Protein AF-X1R3P1-F1 (afdb_monomer)

Sequence (176 aa):
RPEFALGMKGSGKTSLFQVIKRILTGKEGHVESMPDKVADFIALITSQHVVCMDNVDSYSTWMNDMLAQCSTGQNITLRVLHKTNIPIRFHPRVFIGITSRSPRFRRDDVADRLLIFKV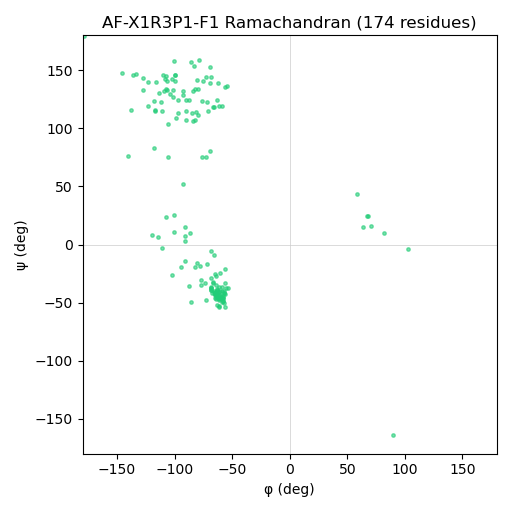KRFDNFIPQNEIVDKIYKHRNEIWGDILTHLNELINYLGEHEGENISSPFRLADFYL

Structure (mmCIF, N/CA/C/O backbone):
data_AF-X1R3P1-F1
#
_entry.id   AF-X1R3P1-F1
#
loop_
_atom_site.group_PDB
_atom_site.id
_atom_site.type_symbol
_atom_site.label_atom_id
_atom_site.label_alt_id
_atom_site.label_comp_id
_atom_site.label_asym_id
_atom_site.label_entity_id
_atom_site.label_seq_id
_atom_site.pdbx_PDB_ins_code
_atom_site.Cartn_x
_atom_site.Cartn_y
_atom_site.Cartn_z
_atom_site.occupancy
_atom_site.B_iso_or_equiv
_atom_site.auth_seq_id
_atom_site.auth_comp_id
_atom_site.auth_asym_id
_atom_site.auth_atom_id
_atom_site.pdbx_PDB_model_num
ATOM 1 N N . ARG A 1 1 ? 4.663 6.732 3.184 1.00 48.84 1 ARG A N 1
ATOM 2 C CA . ARG A 1 1 ? 5.353 5.579 3.816 1.00 48.84 1 ARG A CA 1
ATOM 3 C C . ARG A 1 1 ? 4.743 4.316 3.203 1.00 48.84 1 ARG A C 1
ATOM 5 O O . ARG A 1 1 ? 3.530 4.318 3.032 1.00 48.84 1 ARG A O 1
ATOM 12 N N . PRO A 1 2 ? 5.525 3.325 2.747 1.00 51.00 2 PRO A N 1
ATOM 13 C CA . PRO A 1 2 ? 4.972 2.113 2.154 1.00 51.00 2 PRO A CA 1
ATOM 14 C C . PRO A 1 2 ? 4.569 1.112 3.252 1.00 51.00 2 PRO A C 1
ATOM 16 O O . PRO A 1 2 ? 5.332 0.872 4.182 1.00 51.00 2 PRO A O 1
ATOM 19 N N . GLU A 1 3 ? 3.384 0.525 3.147 1.00 54.66 3 GLU A N 1
ATOM 20 C CA . GLU A 1 3 ? 2.847 -0.465 4.084 1.00 54.66 3 GLU A CA 1
ATOM 21 C C . GLU A 1 3 ? 2.718 -1.820 3.376 1.00 54.66 3 GLU A C 1
ATOM 23 O O . GLU A 1 3 ? 2.195 -1.924 2.272 1.00 54.66 3 GLU A O 1
ATOM 28 N N . PHE A 1 4 ? 3.219 -2.900 3.971 1.00 56.72 4 PHE A N 1
ATOM 29 C CA . PHE A 1 4 ? 3.333 -4.196 3.297 1.00 56.72 4 PHE A CA 1
ATOM 30 C C . PHE A 1 4 ? 2.469 -5.243 3.994 1.00 56.72 4 PHE A C 1
ATOM 32 O O . PHE A 1 4 ? 2.773 -5.683 5.094 1.00 56.72 4 PHE A O 1
ATOM 39 N N . ALA A 1 5 ? 1.433 -5.768 3.345 1.00 51.28 5 ALA A N 1
ATOM 40 C CA . ALA A 1 5 ? 0.732 -6.922 3.909 1.00 51.28 5 ALA A CA 1
ATOM 41 C C . ALA A 1 5 ? 1.455 -8.218 3.508 1.00 51.28 5 ALA A C 1
ATOM 43 O O . ALA A 1 5 ? 1.448 -8.614 2.340 1.00 51.28 5 ALA A O 1
ATOM 44 N N . LEU A 1 6 ? 2.051 -8.922 4.476 1.00 52.31 6 LEU A N 1
ATOM 45 C CA . LEU A 1 6 ? 2.721 -10.211 4.254 1.00 52.31 6 LEU A CA 1
ATOM 46 C C . LEU A 1 6 ? 1.898 -11.358 4.841 1.00 52.31 6 LEU A C 1
ATOM 48 O O . LEU A 1 6 ? 1.461 -11.322 5.985 1.00 52.31 6 LEU A O 1
ATOM 52 N N . GLY A 1 7 ? 1.715 -12.440 4.087 1.00 50.84 7 GLY A N 1
ATOM 53 C CA . GLY A 1 7 ? 0.984 -13.600 4.594 1.00 50.84 7 GLY A CA 1
ATOM 54 C C . GLY A 1 7 ? 0.915 -14.749 3.596 1.00 50.84 7 GLY A C 1
ATOM 55 O O . GLY A 1 7 ? 1.328 -14.626 2.447 1.00 50.84 7 GLY A O 1
ATOM 56 N N . MET A 1 8 ? 0.275 -15.846 3.985 1.00 44.03 8 MET A N 1
ATOM 57 C CA . MET A 1 8 ? 0.194 -17.070 3.175 1.00 44.03 8 MET A CA 1
ATOM 58 C C . MET A 1 8 ? -0.849 -16.999 2.040 1.00 44.03 8 MET A C 1
ATOM 60 O O . MET A 1 8 ? -1.772 -16.187 2.074 1.00 44.03 8 MET A O 1
ATOM 64 N N . LYS A 1 9 ? -0.725 -17.836 1.001 1.00 54.22 9 LYS A N 1
ATOM 65 C CA . LYS A 1 9 ? -1.708 -17.925 -0.102 1.00 54.22 9 LYS A CA 1
ATOM 66 C C . LYS A 1 9 ? -3.124 -18.184 0.447 1.00 54.22 9 LYS A C 1
ATOM 68 O O . LYS A 1 9 ? -3.299 -19.022 1.324 1.00 54.22 9 LYS A O 1
ATOM 73 N N . GLY A 1 10 ? -4.129 -17.478 -0.080 1.00 56.09 10 GLY A N 1
ATOM 74 C CA . GLY A 1 10 ? -5.536 -17.655 0.318 1.00 56.09 10 GLY A CA 1
ATOM 75 C C . GLY A 1 10 ? -5.957 -16.925 1.600 1.00 56.09 10 GLY A C 1
ATOM 76 O O . GLY A 1 10 ? -7.057 -17.150 2.087 1.00 56.09 10 GLY A O 1
ATOM 77 N N . SER A 1 11 ? -5.116 -16.044 2.144 1.00 64.00 11 SER A N 1
ATOM 78 C CA . SER A 1 11 ? -5.404 -15.285 3.371 1.00 64.00 11 SER A CA 1
ATOM 79 C C . SER A 1 11 ? -6.087 -13.928 3.148 1.00 64.00 11 SER A C 1
ATOM 81 O O . SER A 1 11 ? -6.003 -13.057 4.005 1.00 64.00 11 SER A O 1
ATOM 83 N N . GLY A 1 12 ? -6.643 -13.676 1.960 1.00 70.81 12 GLY A N 1
ATOM 84 C CA . GLY A 1 12 ? -7.364 -12.427 1.688 1.00 70.81 12 GLY A CA 1
ATOM 85 C C . GLY A 1 12 ? -6.523 -11.150 1.581 1.00 70.81 12 GLY A C 1
ATOM 86 O O . GLY A 1 12 ? -7.099 -10.075 1.636 1.00 70.81 12 GLY A O 1
ATOM 87 N N . LYS A 1 13 ? -5.191 -11.213 1.414 1.00 78.62 13 LYS A N 1
ATOM 88 C CA . LYS A 1 13 ? -4.330 -10.007 1.300 1.00 78.62 13 LYS A CA 1
ATOM 89 C C . LYS A 1 13 ? -4.726 -9.081 0.159 1.00 78.62 13 LYS A C 1
ATOM 91 O O . LYS A 1 13 ? -4.851 -7.876 0.343 1.00 78.62 13 LYS A O 1
ATOM 96 N N . THR A 1 14 ? -4.913 -9.667 -1.018 1.00 81.94 14 THR A N 1
ATOM 97 C CA . THR A 1 14 ? -5.347 -8.948 -2.213 1.00 81.94 14 THR A CA 1
ATOM 98 C C . THR A 1 14 ? -6.710 -8.318 -1.972 1.00 81.94 14 THR A C 1
ATOM 100 O O . THR A 1 14 ? -6.894 -7.133 -2.229 1.00 81.94 14 THR A O 1
ATOM 103 N N . SER A 1 15 ? -7.636 -9.090 -1.390 1.00 81.88 15 SER A N 1
ATOM 104 C CA . SER A 1 15 ? -8.957 -8.601 -1.006 1.00 81.88 15 SER A CA 1
ATOM 105 C C . SER A 1 15 ? -8.852 -7.435 -0.024 1.00 81.88 15 SER A C 1
ATOM 107 O O . SER A 1 15 ? -9.489 -6.424 -0.269 1.00 81.88 15 SER A O 1
ATOM 109 N N . LEU A 1 16 ? -8.010 -7.515 1.012 1.00 83.19 16 LEU A N 1
ATOM 110 C CA . LEU A 1 16 ? -7.796 -6.441 1.988 1.00 83.19 16 LEU A CA 1
ATOM 111 C C . LEU A 1 16 ? -7.369 -5.137 1.308 1.00 83.19 16 LEU A C 1
ATOM 113 O O . LEU A 1 16 ? -8.025 -4.115 1.485 1.00 83.19 16 LEU A O 1
ATOM 117 N N . PHE A 1 17 ? -6.313 -5.162 0.492 1.00 85.69 17 PHE A N 1
ATOM 118 C CA . PHE A 1 17 ? -5.876 -3.946 -0.195 1.00 85.69 17 PHE A CA 1
ATOM 119 C C . PHE A 1 17 ? -6.882 -3.455 -1.227 1.00 85.69 17 PHE A C 1
ATOM 121 O O . PHE A 1 17 ? -7.026 -2.251 -1.404 1.00 85.69 17 PHE A O 1
ATOM 128 N N . GLN A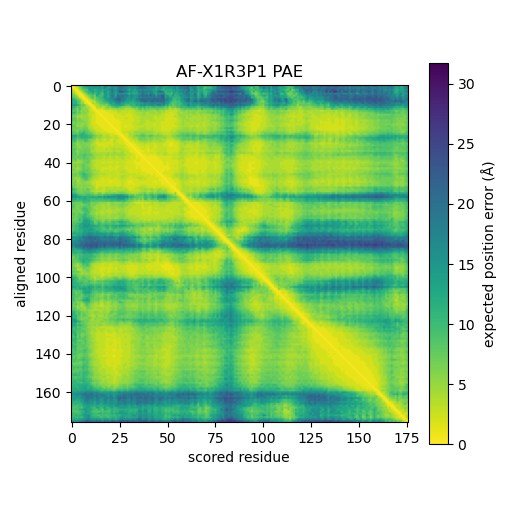 1 18 ? -7.618 -4.355 -1.877 1.00 86.50 18 GLN A N 1
ATOM 129 C CA . GLN A 1 18 ? -8.692 -3.952 -2.771 1.00 86.50 18 GLN A CA 1
ATOM 130 C C . GLN A 1 18 ? -9.831 -3.263 -2.006 1.00 86.50 18 GLN A C 1
ATOM 132 O O . GLN A 1 18 ? -10.357 -2.261 -2.479 1.00 86.50 18 GLN A O 1
ATOM 137 N N . VAL A 1 19 ? -10.189 -3.754 -0.817 1.00 86.94 19 VAL A N 1
ATOM 138 C CA . VAL A 1 19 ? -11.161 -3.111 0.076 1.00 86.94 19 VAL A CA 1
ATOM 139 C C . VAL A 1 19 ? -10.668 -1.728 0.492 1.00 86.94 19 VAL A C 1
ATOM 141 O O . VAL A 1 19 ? -11.374 -0.749 0.263 1.00 86.94 19 VAL A O 1
ATOM 144 N N . ILE A 1 20 ? -9.445 -1.631 1.021 1.00 86.19 20 ILE A N 1
ATOM 145 C CA . ILE A 1 20 ? -8.842 -0.361 1.450 1.00 86.19 20 ILE A CA 1
ATOM 146 C C . ILE A 1 20 ? -8.803 0.629 0.284 1.00 86.19 20 ILE A C 1
ATOM 148 O O . ILE A 1 20 ? -9.300 1.747 0.406 1.00 86.19 20 ILE A O 1
ATOM 152 N N . LYS A 1 21 ? -8.285 0.216 -0.879 1.00 88.56 21 LYS A N 1
ATOM 153 C CA . LYS A 1 21 ? -8.204 1.087 -2.054 1.00 88.56 21 LYS A CA 1
ATOM 154 C C . LYS A 1 21 ? -9.594 1.537 -2.498 1.00 88.56 21 LYS A C 1
ATOM 156 O O . LYS A 1 21 ? -9.765 2.711 -2.780 1.00 88.56 21 LYS A O 1
ATOM 161 N N . ARG A 1 22 ? -10.618 0.675 -2.478 1.00 89.56 22 ARG A N 1
ATOM 162 C CA . ARG A 1 22 ? -11.999 1.062 -2.833 1.00 89.56 22 ARG A CA 1
ATOM 163 C C . ARG A 1 22 ? -12.649 2.009 -1.830 1.00 89.56 22 ARG A C 1
ATOM 165 O O . ARG A 1 22 ? -13.374 2.922 -2.233 1.00 89.56 22 ARG A O 1
ATOM 172 N N . ILE A 1 23 ? -12.384 1.826 -0.538 1.00 90.00 23 ILE A N 1
ATOM 173 C CA . ILE A 1 23 ? -12.791 2.791 0.487 1.00 90.00 23 ILE A CA 1
ATOM 174 C C . ILE A 1 23 ? -12.158 4.140 0.149 1.00 90.00 23 ILE A C 1
ATOM 176 O O . ILE A 1 23 ? -12.875 5.126 0.011 1.00 90.00 23 ILE A O 1
ATOM 180 N N . LEU A 1 24 ? -10.853 4.186 -0.121 1.00 87.56 24 LEU A N 1
ATOM 181 C CA . LEU A 1 24 ? -10.139 5.443 -0.336 1.00 87.56 24 LEU A CA 1
ATOM 182 C C . LEU A 1 24 ? -10.464 6.114 -1.680 1.00 87.56 24 LEU A C 1
ATOM 184 O O . LEU A 1 24 ? -10.806 7.292 -1.710 1.00 87.56 24 LEU A O 1
ATOM 188 N N . THR A 1 25 ? -10.448 5.369 -2.784 1.00 86.19 25 THR A N 1
ATOM 189 C CA . THR A 1 25 ? -10.503 5.908 -4.156 1.00 86.19 25 THR A CA 1
ATOM 190 C C . THR A 1 25 ? -11.811 5.616 -4.899 1.00 86.19 25 THR A C 1
ATOM 192 O O . THR A 1 25 ? -11.980 6.059 -6.030 1.00 86.19 25 THR A O 1
ATOM 195 N N . GLY A 1 26 ? -12.751 4.878 -4.299 1.00 85.69 26 GLY A N 1
ATOM 196 C CA . GLY A 1 26 ? -14.043 4.540 -4.911 1.00 85.69 26 GLY A CA 1
ATOM 197 C C . GLY A 1 26 ? -14.034 3.244 -5.734 1.00 85.69 26 GLY A C 1
ATOM 198 O O . GLY A 1 26 ? -13.144 2.405 -5.608 1.00 85.69 26 GLY A O 1
ATOM 199 N N . LYS A 1 27 ? -15.061 3.045 -6.576 1.00 78.69 27 LYS A N 1
ATOM 200 C CA . LYS A 1 27 ? -15.289 1.778 -7.309 1.00 78.69 27 LYS A CA 1
ATOM 201 C C . LYS A 1 27 ? -14.156 1.375 -8.257 1.00 78.69 27 LYS A C 1
ATOM 203 O O . LYS A 1 27 ? -13.969 0.183 -8.464 1.00 78.69 27 LYS A O 1
ATOM 208 N N . GLU A 1 28 ? -13.362 2.319 -8.740 1.00 80.00 28 GLU A N 1
ATOM 209 C CA . GLU A 1 28 ? -12.219 2.032 -9.618 1.00 80.00 28 GLU A CA 1
ATOM 210 C C . GLU A 1 28 ? -10.929 1.714 -8.834 1.00 80.00 28 GLU A C 1
ATOM 212 O O . GLU A 1 28 ? -9.841 1.624 -9.397 1.00 80.00 28 GLU A O 1
ATOM 217 N N . GLY A 1 29 ? -11.019 1.536 -7.509 1.00 82.44 29 GLY A N 1
ATOM 218 C CA . GLY A 1 29 ? -9.899 1.129 -6.661 1.00 82.44 29 GLY A CA 1
ATOM 219 C C . GLY A 1 29 ? -9.462 -0.316 -6.918 1.00 82.44 29 GLY A C 1
ATOM 220 O O . GLY A 1 29 ? -9.824 -1.228 -6.175 1.00 82.44 29 GLY A O 1
ATOM 221 N N . HIS A 1 30 ? -8.674 -0.542 -7.966 1.00 85.94 30 HIS A N 1
ATOM 222 C CA . HIS A 1 30 ? -8.127 -1.855 -8.312 1.00 85.94 30 HIS A CA 1
ATOM 223 C C . HIS A 1 30 ? -6.682 -2.023 -7.843 1.00 85.94 30 HIS A C 1
ATOM 225 O O . HIS A 1 30 ? -5.906 -1.071 -7.823 1.00 85.94 30 HIS A O 1
ATOM 231 N N . VAL A 1 31 ? -6.319 -3.244 -7.450 1.00 88.88 31 VAL A N 1
ATOM 232 C CA . VAL A 1 31 ? -4.911 -3.595 -7.234 1.00 88.88 31 VAL A CA 1
ATOM 233 C C . VAL A 1 31 ? -4.206 -3.701 -8.584 1.00 88.88 31 VAL A C 1
ATOM 235 O O . VAL A 1 31 ? -4.797 -4.144 -9.566 1.00 88.88 31 VAL A O 1
ATOM 238 N N . GLU A 1 32 ? -2.949 -3.294 -8.614 1.00 90.19 32 GLU A N 1
ATOM 239 C CA . GLU A 1 32 ? -2.097 -3.259 -9.794 1.00 90.19 32 GLU A CA 1
ATOM 240 C C . GLU A 1 32 ? -1.157 -4.468 -9.800 1.00 90.19 32 GLU A C 1
ATOM 242 O O . GLU A 1 32 ? -0.856 -5.053 -8.757 1.00 90.19 32 GLU A O 1
ATOM 247 N N . SER A 1 33 ? -0.647 -4.831 -10.971 1.00 88.38 33 SER A N 1
ATOM 248 C CA . SER A 1 33 ? 0.506 -5.735 -11.052 1.00 88.38 33 SER A CA 1
ATOM 249 C C . SER A 1 33 ? 1.803 -4.948 -10.878 1.00 88.38 33 SER A C 1
ATOM 251 O O . SER A 1 33 ? 1.856 -3.757 -11.185 1.00 88.38 33 SER A O 1
ATOM 253 N N . MET A 1 34 ? 2.860 -5.607 -10.399 1.00 87.12 34 MET A N 1
ATOM 254 C CA . MET A 1 34 ? 4.186 -4.992 -10.323 1.00 87.12 34 MET A CA 1
ATOM 255 C C . MET A 1 34 ? 4.690 -4.643 -11.736 1.00 87.12 34 MET A C 1
ATOM 257 O O . MET A 1 34 ? 4.768 -5.547 -12.569 1.00 87.12 34 MET A O 1
ATOM 261 N N . PRO A 1 35 ? 5.060 -3.381 -12.022 1.00 89.06 35 PRO A N 1
ATOM 262 C CA . PRO A 1 35 ? 5.644 -3.019 -13.310 1.00 89.06 35 PRO A CA 1
ATOM 263 C C . PRO A 1 35 ? 7.039 -3.624 -13.506 1.00 89.06 35 PRO A C 1
ATOM 265 O O . PRO A 1 35 ? 7.847 -3.656 -12.575 1.00 89.06 35 PRO A O 1
ATOM 268 N N . ASP A 1 36 ? 7.362 -4.018 -14.738 1.00 85.38 36 ASP A N 1
ATOM 269 C CA . ASP A 1 36 ? 8.680 -4.578 -15.076 1.00 85.38 36 ASP A CA 1
ATOM 270 C C . ASP A 1 36 ? 9.772 -3.500 -15.185 1.00 85.38 36 ASP A C 1
ATOM 272 O O . ASP A 1 36 ? 10.953 -3.745 -14.912 1.00 85.38 36 ASP A O 1
ATOM 276 N N . LYS A 1 37 ? 9.385 -2.282 -15.585 1.00 87.62 37 LYS A N 1
ATOM 277 C CA . LYS A 1 37 ? 10.301 -1.164 -15.840 1.00 87.62 37 LYS A CA 1
ATOM 278 C C . LYS A 1 37 ? 10.191 -0.094 -14.759 1.00 87.62 37 LYS A C 1
ATOM 280 O O . LYS A 1 37 ? 9.102 0.288 -14.338 1.00 87.62 37 LYS A O 1
ATOM 285 N N . VAL A 1 38 ? 11.340 0.487 -14.410 1.00 87.69 38 VAL A N 1
ATOM 286 C CA . VAL A 1 38 ? 11.446 1.599 -13.446 1.00 87.69 38 VAL A CA 1
ATOM 287 C C . VAL A 1 38 ? 10.592 2.802 -13.862 1.00 87.69 38 VAL A C 1
ATOM 289 O O . VAL A 1 38 ? 9.959 3.425 -13.017 1.00 87.69 38 VAL A O 1
ATOM 292 N N . ALA A 1 39 ? 10.558 3.132 -15.157 1.00 86.50 39 ALA A N 1
ATOM 293 C CA . ALA A 1 39 ? 9.785 4.269 -15.660 1.00 86.50 39 ALA A CA 1
ATOM 294 C C . ALA A 1 39 ? 8.274 4.089 -15.432 1.00 86.50 39 ALA A C 1
ATOM 296 O O . ALA A 1 39 ? 7.614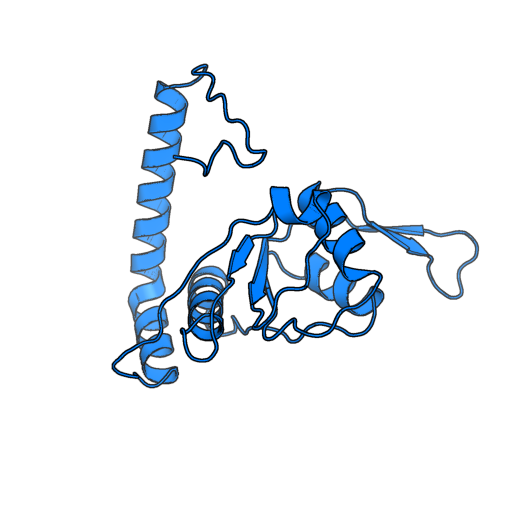 5.022 -14.977 1.00 86.50 39 ALA A O 1
ATOM 297 N N . ASP A 1 40 ? 7.757 2.882 -15.673 1.00 89.75 40 ASP A N 1
ATOM 298 C CA . ASP A 1 40 ? 6.341 2.549 -15.487 1.00 89.75 40 ASP A CA 1
ATOM 299 C C . ASP A 1 40 ? 5.974 2.564 -13.997 1.00 89.75 40 ASP A C 1
ATOM 301 O O . ASP A 1 40 ? 4.937 3.099 -13.608 1.00 89.75 40 ASP A O 1
ATOM 305 N N . PHE A 1 41 ? 6.873 2.070 -13.138 1.00 90.19 41 PHE A N 1
ATOM 306 C CA . PHE A 1 41 ? 6.722 2.180 -11.688 1.00 90.19 41 PHE A CA 1
ATOM 307 C C . PHE A 1 41 ? 6.652 3.633 -11.221 1.00 90.19 41 PHE A C 1
ATOM 309 O O . PHE A 1 41 ? 5.776 3.977 -10.434 1.00 90.19 41 PHE A O 1
ATOM 316 N N . ILE A 1 42 ? 7.537 4.499 -11.726 1.00 89.25 42 ILE A N 1
ATOM 317 C CA . ILE A 1 42 ? 7.541 5.930 -11.393 1.00 89.25 42 ILE A CA 1
ATOM 318 C C . ILE A 1 42 ? 6.243 6.597 -11.843 1.00 89.25 42 ILE A C 1
ATOM 320 O O . ILE A 1 42 ? 5.636 7.328 -11.061 1.00 89.25 42 ILE A O 1
ATOM 324 N N . ALA A 1 43 ? 5.783 6.330 -13.064 1.00 89.69 43 ALA A N 1
ATOM 325 C CA . ALA A 1 43 ? 4.497 6.832 -13.541 1.00 89.69 43 ALA A CA 1
ATOM 326 C C . ALA A 1 43 ? 3.341 6.395 -12.621 1.00 89.69 43 ALA A C 1
ATOM 328 O O . ALA A 1 43 ? 2.490 7.209 -12.257 1.00 89.69 43 ALA A O 1
ATOM 329 N N . LEU A 1 44 ? 3.347 5.140 -12.163 1.00 90.62 44 LEU A N 1
ATOM 330 C CA . LEU A 1 44 ? 2.330 4.615 -11.255 1.00 90.62 44 LEU A CA 1
ATOM 331 C C . LEU A 1 44 ? 2.327 5.331 -9.893 1.00 90.62 44 LEU A C 1
ATOM 333 O O . LEU A 1 44 ? 1.294 5.842 -9.466 1.00 90.62 44 LEU A O 1
ATOM 337 N N . ILE A 1 45 ? 3.478 5.431 -9.223 1.00 89.00 45 ILE A N 1
ATOM 338 C CA . ILE A 1 45 ? 3.565 6.045 -7.884 1.00 89.00 45 ILE A CA 1
ATOM 339 C C . ILE A 1 45 ? 3.400 7.569 -7.882 1.00 89.00 45 ILE A C 1
ATOM 341 O O . ILE A 1 45 ? 3.192 8.165 -6.830 1.00 89.00 45 ILE A O 1
ATOM 345 N N . THR A 1 46 ? 3.545 8.221 -9.036 1.00 88.69 46 THR A N 1
ATOM 346 C CA . THR A 1 46 ? 3.383 9.679 -9.161 1.00 88.69 46 THR A CA 1
ATOM 347 C C . THR A 1 46 ? 1.977 10.085 -9.588 1.00 88.69 46 THR A C 1
ATOM 349 O O . THR A 1 46 ? 1.592 11.229 -9.361 1.00 88.69 46 THR A O 1
ATOM 352 N N . SER A 1 47 ? 1.203 9.168 -10.174 1.00 88.31 47 SER A N 1
ATOM 353 C CA . SER A 1 47 ? -0.161 9.432 -10.654 1.00 88.31 47 SER A CA 1
ATOM 354 C C . SER A 1 47 ? -1.250 9.148 -9.619 1.00 88.31 47 SER A C 1
ATOM 356 O O . SER A 1 47 ? -2.386 9.580 -9.801 1.00 88.31 47 SER A O 1
ATOM 358 N N . GLN A 1 48 ? -0.929 8.437 -8.534 1.00 88.19 48 GLN A N 1
ATOM 359 C CA . GLN A 1 48 ? -1.896 8.012 -7.520 1.00 88.19 48 GLN A CA 1
ATOM 360 C C . GLN A 1 48 ? -1.371 8.282 -6.106 1.00 88.19 48 GLN A C 1
ATOM 362 O O . GLN A 1 48 ? -0.181 8.149 -5.830 1.00 88.19 48 GLN A O 1
ATOM 367 N N . HIS A 1 49 ? -2.278 8.595 -5.177 1.00 86.81 49 HIS A N 1
ATOM 368 C CA . HIS A 1 49 ? -1.945 8.711 -3.752 1.00 86.81 49 HIS A CA 1
ATOM 369 C C . HIS A 1 49 ? -1.915 7.363 -3.029 1.00 86.81 49 HIS A C 1
ATOM 371 O O . HIS A 1 49 ? -1.302 7.258 -1.971 1.00 86.81 49 HIS A O 1
ATOM 377 N N . VAL A 1 50 ? -2.545 6.330 -3.594 1.00 87.62 50 VAL A N 1
ATOM 378 C CA . VAL A 1 50 ? -2.587 4.973 -3.037 1.00 87.62 50 VAL A CA 1
ATOM 379 C C . VAL A 1 50 ? -2.381 3.974 -4.166 1.00 87.62 50 VAL A C 1
ATOM 381 O O . VAL A 1 50 ? -3.212 3.862 -5.065 1.00 87.62 50 VAL A O 1
ATOM 384 N N . VAL A 1 51 ? -1.288 3.224 -4.102 1.00 90.12 51 VAL A N 1
ATOM 385 C CA . VAL A 1 51 ? -0.950 2.161 -5.047 1.00 90.12 51 VAL A CA 1
ATOM 386 C C . VAL A 1 51 ? -0.890 0.856 -4.274 1.00 90.12 51 VAL A C 1
ATOM 388 O O . VAL A 1 51 ? -0.127 0.738 -3.325 1.00 90.12 51 VAL A O 1
ATOM 391 N N . CYS A 1 52 ? -1.669 -0.138 -4.683 1.00 89.62 52 CYS A N 1
ATOM 392 C CA . CYS A 1 52 ? -1.619 -1.472 -4.097 1.00 89.62 52 CYS A CA 1
ATOM 393 C C . CYS A 1 52 ? -1.186 -2.459 -5.175 1.00 89.62 52 CYS A C 1
ATOM 395 O O . CYS A 1 52 ? -1.922 -2.622 -6.139 1.00 89.62 52 CYS A O 1
ATOM 397 N N . MET A 1 53 ? -0.025 -3.093 -5.028 1.00 88.69 53 MET A N 1
ATOM 398 C CA . MET A 1 53 ? 0.505 -4.074 -5.974 1.00 88.69 53 MET A CA 1
ATOM 399 C C . MET A 1 53 ? 0.337 -5.490 -5.435 1.00 88.69 53 MET A C 1
ATOM 401 O O . MET A 1 53 ? 0.709 -5.785 -4.295 1.00 88.69 53 MET A O 1
ATOM 405 N N . ASP A 1 54 ? -0.224 -6.367 -6.259 1.00 86.12 54 ASP A N 1
ATOM 406 C CA . ASP A 1 54 ? -0.494 -7.749 -5.889 1.00 86.12 54 ASP A CA 1
ATOM 407 C C . ASP A 1 54 ? 0.579 -8.709 -6.418 1.00 86.12 54 ASP A C 1
ATOM 409 O O . ASP A 1 54 ? 1.120 -8.530 -7.508 1.00 86.12 54 ASP A O 1
ATOM 413 N N . ASN A 1 55 ? 0.856 -9.762 -5.647 1.00 80.06 55 ASN A N 1
ATOM 414 C CA . ASN A 1 55 ? 1.712 -10.883 -6.032 1.00 80.06 55 ASN A CA 1
ATOM 415 C C . ASN A 1 55 ? 3.148 -10.470 -6.419 1.00 80.06 55 ASN A C 1
ATOM 417 O O . ASN A 1 55 ? 3.729 -10.987 -7.376 1.00 80.06 55 ASN A O 1
ATOM 421 N N . VAL A 1 56 ? 3.739 -9.562 -5.638 1.00 81.69 56 VAL A N 1
ATOM 422 C CA . VAL A 1 56 ? 5.136 -9.127 -5.773 1.00 81.69 56 VAL A CA 1
ATOM 423 C C . VAL A 1 56 ? 6.063 -10.215 -5.214 1.00 81.69 56 VAL A C 1
ATOM 425 O O . VAL A 1 56 ? 6.574 -10.140 -4.095 1.00 81.69 56 VAL A O 1
ATOM 428 N N . ASP A 1 57 ? 6.216 -11.288 -5.987 1.00 72.44 57 ASP A N 1
ATOM 429 C CA . ASP A 1 57 ? 7.096 -12.425 -5.686 1.00 72.44 57 ASP A CA 1
ATOM 430 C C . ASP A 1 57 ? 8.401 -12.380 -6.505 1.00 72.44 57 ASP A C 1
ATOM 432 O O . ASP A 1 57 ? 9.432 -12.911 -6.082 1.00 72.44 57 ASP A O 1
ATOM 436 N N . SER A 1 58 ? 8.370 -11.739 -7.677 1.00 67.75 58 SER A N 1
ATOM 437 C CA . SER A 1 58 ? 9.520 -11.537 -8.558 1.00 67.75 58 SER A CA 1
ATOM 438 C C . SER A 1 58 ? 10.385 -10.374 -8.073 1.00 67.75 58 SER A C 1
ATOM 440 O O . SER A 1 58 ? 9.890 -9.299 -7.737 1.00 67.75 58 SER A O 1
ATOM 442 N N . TYR A 1 59 ? 11.700 -10.590 -8.035 1.00 67.19 59 TYR A N 1
ATOM 443 C CA . TYR A 1 59 ? 12.649 -9.600 -7.540 1.00 67.19 59 TYR A CA 1
ATOM 444 C C . TYR A 1 59 ? 13.261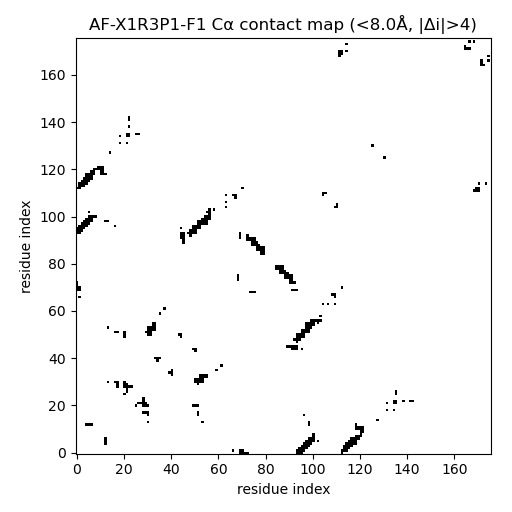 -8.807 -8.694 1.00 67.19 59 TYR A C 1
ATOM 446 O O . TYR A 1 59 ? 14.057 -9.345 -9.464 1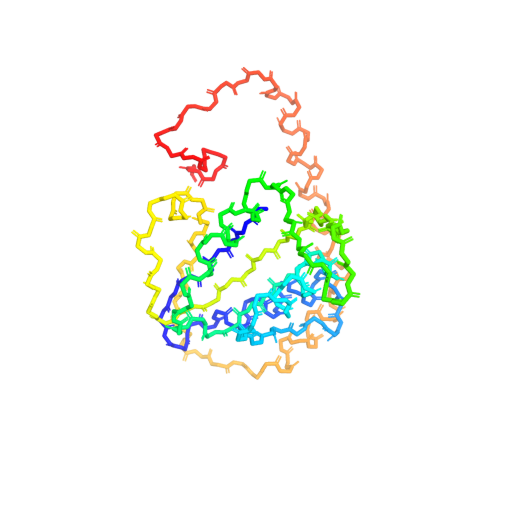.00 67.19 59 TYR A O 1
ATOM 454 N N . SER A 1 60 ? 12.943 -7.517 -8.763 1.00 72.00 60 SER A N 1
ATOM 455 C CA . SER A 1 60 ? 13.683 -6.565 -9.590 1.00 72.00 60 SER A CA 1
ATOM 456 C C . SER A 1 60 ? 14.773 -5.903 -8.752 1.00 72.00 60 SER A C 1
ATOM 458 O O . SER A 1 60 ? 14.505 -5.424 -7.650 1.00 72.00 60 SER A O 1
ATOM 460 N N . THR A 1 61 ? 16.003 -5.834 -9.267 1.00 75.44 61 THR A N 1
ATOM 461 C CA . THR A 1 61 ? 17.155 -5.252 -8.546 1.00 75.44 61 THR A CA 1
ATOM 462 C C . THR A 1 61 ? 16.915 -3.810 -8.101 1.00 75.44 61 THR A C 1
ATOM 464 O O . THR A 1 61 ? 17.352 -3.421 -7.024 1.00 75.44 61 THR A O 1
ATOM 467 N N . TRP A 1 62 ? 16.161 -3.050 -8.895 1.00 82.81 62 TRP A N 1
ATOM 468 C CA . TRP A 1 62 ? 15.810 -1.654 -8.641 1.00 82.81 62 TRP A CA 1
ATOM 469 C C . TRP A 1 62 ? 14.693 -1.463 -7.601 1.00 82.81 62 TRP A C 1
ATOM 471 O O . TRP A 1 62 ? 14.528 -0.366 -7.072 1.00 82.81 62 TRP A O 1
ATOM 481 N N . MET A 1 63 ? 13.903 -2.500 -7.302 1.00 81.38 63 MET A N 1
ATOM 482 C CA . MET A 1 63 ? 12.674 -2.367 -6.509 1.00 81.38 63 MET A CA 1
ATOM 483 C C . MET A 1 63 ? 12.961 -1.903 -5.080 1.00 81.38 63 MET A C 1
ATOM 485 O O . MET A 1 63 ? 12.301 -0.991 -4.591 1.00 81.38 63 MET A O 1
ATOM 489 N N . ASN A 1 64 ? 13.964 -2.488 -4.422 1.00 79.50 64 ASN A N 1
ATOM 490 C CA . ASN A 1 64 ? 14.323 -2.114 -3.053 1.00 79.50 64 ASN A CA 1
ATOM 491 C C . ASN A 1 64 ? 14.755 -0.647 -2.949 1.00 79.50 64 ASN A C 1
ATOM 493 O O . ASN A 1 64 ? 14.328 0.041 -2.026 1.00 79.50 64 ASN A O 1
ATOM 497 N N . ASP A 1 65 ? 15.535 -0.152 -3.914 1.00 81.06 65 ASP A N 1
ATOM 498 C CA . ASP A 1 65 ? 15.952 1.254 -3.939 1.00 81.06 65 ASP A CA 1
ATOM 499 C C . ASP A 1 65 ? 14.759 2.188 -4.125 1.00 81.06 65 ASP A C 1
ATOM 501 O O . ASP A 1 65 ? 14.656 3.209 -3.446 1.00 81.06 65 ASP A O 1
ATOM 505 N N . MET A 1 66 ? 13.822 1.824 -5.000 1.00 83.38 66 MET A N 1
ATOM 506 C CA . MET A 1 66 ? 12.622 2.623 -5.236 1.00 83.38 66 MET A CA 1
ATOM 507 C C . MET A 1 66 ? 11.694 2.641 -4.021 1.00 83.38 66 MET A C 1
ATOM 509 O O . MET A 1 66 ? 11.195 3.701 -3.649 1.00 83.38 66 MET A O 1
ATOM 513 N N . LEU A 1 67 ? 11.499 1.501 -3.356 1.00 80.81 67 LEU A N 1
ATOM 514 C CA . LEU A 1 67 ? 10.725 1.416 -2.115 1.00 80.81 67 LEU A CA 1
ATOM 515 C C . LEU A 1 67 ? 11.380 2.220 -0.987 1.00 80.81 67 LEU A C 1
ATOM 517 O O . LEU A 1 67 ? 10.691 2.956 -0.277 1.00 80.81 67 LEU A O 1
ATOM 521 N N . ALA A 1 68 ? 12.708 2.147 -0.864 1.00 77.56 68 ALA A N 1
ATOM 522 C CA . ALA A 1 68 ? 13.465 2.952 0.085 1.00 77.56 68 ALA A CA 1
ATOM 523 C C . ALA A 1 68 ? 13.293 4.456 -0.199 1.00 77.56 68 ALA A C 1
ATOM 525 O O . ALA A 1 68 ? 12.965 5.206 0.722 1.00 77.56 68 ALA A O 1
ATOM 526 N N . GLN A 1 69 ? 13.403 4.895 -1.457 1.00 79.56 69 GLN A N 1
ATOM 527 C CA . GLN A 1 69 ? 13.188 6.295 -1.861 1.00 79.56 69 GLN A CA 1
ATOM 528 C C . GLN A 1 69 ? 11.747 6.773 -1.613 1.00 79.56 69 GLN A C 1
ATOM 530 O O . GLN A 1 69 ? 11.533 7.878 -1.115 1.00 79.56 69 GLN A O 1
ATOM 535 N N . CYS A 1 70 ? 10.746 5.930 -1.881 1.00 79.56 70 CYS A N 1
ATOM 536 C CA . CYS A 1 70 ? 9.345 6.246 -1.581 1.00 79.56 70 CYS A CA 1
ATOM 537 C C . CYS A 1 70 ? 9.089 6.341 -0.069 1.00 79.56 70 CYS A C 1
ATOM 539 O O . CYS A 1 70 ? 8.258 7.129 0.380 1.00 79.56 70 CYS A O 1
ATOM 541 N N . SER A 1 71 ? 9.803 5.551 0.739 1.00 73.44 71 SER A N 1
ATOM 542 C CA . SER A 1 71 ? 9.687 5.586 2.200 1.00 73.44 71 SER A CA 1
ATOM 543 C C . SER A 1 71 ? 10.328 6.823 2.834 1.00 73.44 71 SER A C 1
ATOM 545 O O . SER A 1 71 ? 9.814 7.308 3.837 1.00 73.44 71 SER A O 1
ATOM 547 N N . THR A 1 72 ? 11.419 7.342 2.256 1.00 71.38 72 THR A N 1
ATOM 548 C CA . THR A 1 72 ? 12.083 8.577 2.707 1.00 71.38 72 THR A CA 1
ATOM 549 C C . THR A 1 72 ? 11.391 9.844 2.209 1.00 71.38 72 THR A C 1
ATOM 551 O O . THR A 1 72 ? 11.695 10.920 2.716 1.00 71.38 72 THR A O 1
ATOM 554 N N . GLY A 1 73 ? 10.511 9.748 1.206 1.00 68.81 73 GLY A N 1
ATOM 555 C CA . GLY A 1 73 ? 9.987 10.922 0.502 1.00 68.81 73 GLY A CA 1
ATOM 556 C C . GLY A 1 73 ? 11.064 11.642 -0.318 1.00 68.81 73 GLY A C 1
ATOM 557 O O . GLY A 1 73 ? 10.971 12.847 -0.548 1.00 68.81 73 GLY A O 1
ATOM 558 N N . GLN A 1 74 ? 12.121 10.932 -0.725 1.00 74.94 74 GLN A N 1
ATOM 559 C CA . GLN A 1 74 ? 13.182 11.511 -1.542 1.00 74.94 74 GLN A CA 1
ATOM 560 C C . GLN A 1 74 ? 12.697 11.827 -2.959 1.00 74.94 74 GLN A C 1
ATOM 562 O O . GLN A 1 74 ? 11.799 11.185 -3.505 1.00 74.94 74 GLN A O 1
ATOM 567 N N . ASN A 1 75 ? 13.339 12.821 -3.574 1.00 81.56 75 ASN A N 1
ATOM 568 C CA . ASN A 1 75 ? 13.094 13.159 -4.969 1.00 81.56 75 ASN A CA 1
ATOM 569 C C . ASN A 1 75 ? 13.685 12.086 -5.887 1.00 81.56 75 ASN A C 1
ATOM 571 O O . ASN A 1 75 ? 14.895 11.858 -5.887 1.00 81.56 75 ASN A O 1
ATOM 575 N N . ILE A 1 76 ? 12.841 11.499 -6.727 1.00 82.44 76 ILE A N 1
ATOM 576 C CA . ILE A 1 76 ? 13.245 10.549 -7.759 1.00 82.44 76 ILE A CA 1
ATOM 577 C C . ILE A 1 76 ? 13.611 11.347 -9.007 1.00 82.44 76 ILE A C 1
ATOM 579 O O . ILE A 1 76 ? 12.809 12.141 -9.497 1.00 82.44 76 ILE A O 1
ATOM 583 N N . THR A 1 77 ? 14.822 11.160 -9.532 1.00 79.44 77 THR A N 1
ATOM 584 C CA . THR A 1 77 ? 15.291 11.888 -10.720 1.00 79.44 77 THR A CA 1
ATOM 585 C C . THR A 1 77 ? 15.451 10.942 -11.903 1.00 79.44 77 THR A C 1
ATOM 587 O O . THR A 1 77 ? 16.219 9.986 -11.832 1.00 79.44 77 THR A O 1
ATOM 590 N N . LEU A 1 78 ? 14.765 11.235 -13.008 1.00 76.06 78 LEU A N 1
ATOM 591 C CA . LEU A 1 78 ? 14.893 10.521 -14.277 1.00 76.06 78 LEU A CA 1
ATOM 592 C C . LEU A 1 78 ? 15.574 11.390 -15.335 1.00 76.06 78 LEU A C 1
ATOM 594 O O . LEU A 1 78 ? 15.368 12.603 -15.398 1.00 76.06 78 LEU A O 1
ATOM 598 N N . ARG A 1 79 ? 16.364 10.755 -16.207 1.00 69.56 79 ARG A N 1
ATOM 599 C CA . ARG A 1 79 ? 16.890 11.390 -17.423 1.00 69.56 79 ARG A CA 1
ATOM 600 C C . ARG A 1 79 ? 15.847 11.307 -18.533 1.00 69.56 79 ARG A C 1
ATOM 602 O O . ARG A 1 79 ? 15.307 10.234 -18.784 1.00 69.56 79 ARG A O 1
ATOM 609 N N . VAL A 1 80 ? 15.594 12.422 -19.214 1.00 69.56 80 VAL A N 1
ATOM 610 C CA . VAL A 1 80 ? 14.710 12.443 -20.386 1.00 69.56 80 VAL A CA 1
ATOM 611 C C . VAL A 1 80 ? 15.438 11.851 -21.587 1.00 69.56 80 VAL A C 1
ATOM 613 O O . VAL A 1 80 ? 16.507 12.324 -21.970 1.00 69.56 80 VAL A O 1
ATOM 616 N N . LEU A 1 81 ? 14.853 10.820 -22.199 1.00 66.56 81 LEU A N 1
ATOM 617 C CA . LEU A 1 81 ? 15.362 10.258 -23.449 1.00 66.56 81 LEU A CA 1
ATOM 618 C C . LEU A 1 81 ? 15.300 11.320 -24.559 1.00 66.56 81 LEU A C 1
ATOM 620 O O . LEU A 1 81 ? 14.334 12.073 -24.655 1.00 66.56 81 LEU A O 1
ATOM 624 N N . HIS A 1 82 ? 16.343 11.386 -25.390 1.00 59.94 82 HIS A N 1
ATOM 625 C CA . HIS A 1 82 ? 16.468 12.327 -26.515 1.00 59.94 82 HIS A CA 1
ATOM 626 C C . HIS A 1 82 ? 16.514 13.827 -26.154 1.00 59.94 82 HIS A C 1
ATOM 628 O O . HIS A 1 82 ? 16.404 14.669 -27.043 1.00 59.94 82 HIS A O 1
ATOM 634 N N . LYS A 1 83 ? 16.738 14.190 -24.881 1.00 63.34 83 LYS A N 1
ATOM 635 C CA . LYS A 1 83 ? 17.085 15.564 -24.479 1.00 63.34 83 LYS A CA 1
ATOM 636 C C . LYS A 1 83 ? 18.403 15.576 -23.713 1.00 63.34 83 LYS A C 1
ATOM 638 O O . LYS A 1 83 ? 18.519 14.975 -22.647 1.00 63.34 83 LYS A O 1
ATOM 643 N N . THR A 1 84 ? 19.401 16.279 -24.241 1.00 69.06 84 THR A N 1
ATOM 644 C CA . THR A 1 84 ? 20.701 16.416 -23.579 1.00 69.06 84 THR A CA 1
ATOM 645 C C . THR A 1 84 ? 20.534 17.213 -22.285 1.00 69.06 84 THR A C 1
ATOM 647 O O . THR A 1 84 ? 20.155 18.379 -22.307 1.00 69.06 84 THR A O 1
ATOM 650 N N . ASN A 1 85 ? 20.845 16.574 -21.156 1.00 64.56 85 ASN A N 1
ATOM 651 C CA . ASN A 1 85 ? 21.031 17.207 -19.847 1.00 64.56 85 ASN A CA 1
ATOM 652 C C . ASN A 1 85 ? 19.790 17.823 -19.163 1.00 64.56 85 ASN A C 1
ATOM 654 O O . ASN A 1 85 ? 19.939 18.687 -18.303 1.00 64.56 85 ASN A O 1
ATOM 658 N N . ILE A 1 86 ? 18.576 17.358 -19.482 1.00 74.19 86 ILE A N 1
ATOM 659 C CA . ILE A 1 86 ? 17.350 17.776 -18.778 1.00 74.19 86 ILE A CA 1
ATOM 660 C C . ILE A 1 86 ? 16.868 16.635 -17.866 1.00 74.19 86 ILE A C 1
ATOM 662 O O . ILE A 1 86 ? 16.318 15.647 -18.365 1.00 74.19 86 ILE A O 1
ATOM 666 N N . PRO A 1 87 ? 17.083 16.723 -16.539 1.00 77.56 87 PRO A N 1
ATOM 667 C CA . PRO A 1 87 ? 16.484 15.798 -15.585 1.00 77.56 87 PRO A CA 1
ATOM 668 C C . PRO A 1 87 ? 15.032 16.190 -15.273 1.00 77.56 87 PRO A C 1
ATOM 670 O O . PRO A 1 87 ? 14.731 17.369 -15.093 1.00 77.56 87 PRO A O 1
ATOM 673 N N . ILE A 1 88 ? 14.147 15.203 -15.130 1.00 80.44 88 ILE A N 1
ATOM 674 C CA . ILE A 1 88 ? 12.825 15.387 -14.513 1.00 80.44 88 ILE A CA 1
ATOM 675 C C . ILE A 1 88 ? 12.900 14.864 -13.083 1.00 80.44 88 ILE A C 1
ATOM 677 O O . ILE A 1 88 ? 13.424 13.776 -12.841 1.00 80.44 88 ILE A O 1
ATOM 681 N N . ARG A 1 89 ? 12.387 15.651 -12.136 1.00 85.00 89 ARG A N 1
ATOM 682 C CA . ARG A 1 89 ? 12.324 15.295 -10.717 1.00 85.00 89 ARG A CA 1
ATOM 683 C C . ARG A 1 89 ? 10.878 15.027 -10.326 1.00 85.00 89 ARG A C 1
ATOM 685 O O . ARG A 1 89 ? 10.005 15.838 -10.613 1.00 85.00 89 ARG A O 1
ATOM 692 N N . PHE A 1 90 ? 10.658 13.921 -9.637 1.00 84.19 90 PHE A N 1
ATOM 693 C CA . PHE A 1 90 ? 9.375 13.526 -9.080 1.00 84.19 90 PHE A CA 1
ATOM 694 C C . PHE A 1 90 ? 9.472 13.484 -7.561 1.00 84.19 90 PHE A C 1
ATOM 696 O O . PHE A 1 90 ? 10.463 13.002 -7.013 1.00 84.19 90 PHE A O 1
ATOM 703 N N . HIS A 1 91 ? 8.429 13.958 -6.890 1.00 83.31 91 HIS A N 1
ATOM 704 C CA . HIS A 1 91 ? 8.301 13.886 -5.440 1.00 83.31 91 HIS A CA 1
ATOM 705 C C . HIS A 1 91 ? 7.073 13.029 -5.098 1.00 83.31 91 HIS A C 1
ATOM 707 O O . HIS A 1 91 ? 5.973 13.566 -4.947 1.00 83.31 91 HIS A O 1
ATOM 713 N N . PRO A 1 92 ? 7.213 11.691 -5.078 1.00 79.38 92 PRO A N 1
ATOM 714 C CA . PRO A 1 92 ? 6.073 10.799 -4.916 1.00 79.38 92 PRO A CA 1
ATOM 715 C C . PRO A 1 92 ? 5.464 10.944 -3.515 1.00 79.38 92 PRO A C 1
ATOM 717 O O . PRO A 1 92 ? 6.101 10.653 -2.504 1.00 79.38 92 PRO A O 1
ATOM 720 N N . ARG A 1 93 ? 4.197 11.366 -3.460 1.00 83.12 93 ARG A N 1
ATOM 721 C CA . ARG A 1 93 ? 3.365 11.363 -2.248 1.00 83.12 93 ARG A CA 1
ATOM 722 C C . ARG A 1 93 ? 2.349 10.239 -2.353 1.00 83.12 93 ARG A C 1
ATOM 724 O O . ARG A 1 93 ? 1.179 10.467 -2.663 1.00 83.12 93 ARG A O 1
ATOM 731 N N . VAL A 1 94 ? 2.852 9.026 -2.146 1.00 83.88 94 VAL A N 1
ATOM 732 C CA . VAL A 1 94 ? 2.095 7.792 -2.332 1.00 83.88 94 VAL A CA 1
ATOM 733 C C . VAL A 1 94 ? 2.168 6.899 -1.099 1.00 83.88 94 VAL A C 1
ATOM 735 O O . VAL A 1 94 ? 3.198 6.773 -0.425 1.00 83.88 94 VAL A O 1
ATOM 738 N N . PHE A 1 95 ? 1.049 6.251 -0.831 1.00 84.94 95 PHE A N 1
ATOM 739 C CA . PHE A 1 95 ? 0.949 5.073 -0.001 1.00 84.94 95 PHE A CA 1
ATOM 740 C C . PHE A 1 95 ? 1.111 3.836 -0.883 1.00 84.94 95 PHE A C 1
ATOM 742 O O . PHE A 1 95 ? 0.368 3.672 -1.850 1.00 84.94 95 PHE A O 1
ATOM 749 N N . ILE A 1 96 ? 2.061 2.962 -0.558 1.00 86.00 96 ILE A N 1
ATOM 750 C CA . ILE A 1 96 ? 2.299 1.736 -1.328 1.00 86.00 96 ILE A CA 1
ATOM 751 C C . ILE A 1 96 ? 1.895 0.536 -0.481 1.00 86.00 96 ILE A C 1
ATOM 753 O O . ILE A 1 96 ? 2.543 0.287 0.523 1.00 86.00 96 ILE A O 1
ATOM 757 N N . GLY A 1 97 ? 0.871 -0.193 -0.919 1.00 86.25 97 GLY A N 1
ATOM 758 C CA . GLY A 1 97 ? 0.482 -1.517 -0.444 1.00 86.25 97 GLY A CA 1
ATOM 759 C C . GLY A 1 97 ? 1.126 -2.607 -1.294 1.00 86.25 97 GLY A C 1
ATOM 760 O O . GLY A 1 97 ? 0.997 -2.563 -2.513 1.00 86.25 97 GLY A O 1
ATOM 761 N N . ILE A 1 98 ? 1.790 -3.598 -0.704 1.00 84.38 98 ILE A N 1
ATOM 762 C CA . ILE A 1 98 ? 2.321 -4.750 -1.456 1.00 84.38 98 ILE A CA 1
ATOM 763 C C . ILE A 1 98 ? 1.856 -6.054 -0.827 1.00 84.38 98 ILE A C 1
ATOM 765 O O . ILE A 1 98 ? 1.972 -6.233 0.386 1.00 84.38 98 ILE A O 1
ATOM 769 N N . THR A 1 99 ? 1.375 -6.983 -1.657 1.00 83.19 99 THR A N 1
ATOM 770 C CA . THR A 1 99 ? 1.200 -8.383 -1.263 1.00 83.19 99 THR A CA 1
ATOM 771 C C . THR A 1 99 ? 2.324 -9.241 -1.836 1.00 83.19 99 THR A C 1
ATOM 773 O O . THR A 1 99 ? 2.778 -9.057 -2.965 1.00 83.19 99 THR A O 1
ATOM 776 N N . SER A 1 100 ? 2.767 -10.216 -1.050 1.00 78.31 100 SER A N 1
ATOM 777 C CA . SER A 1 100 ? 3.746 -11.214 -1.478 1.00 78.31 100 SER A CA 1
ATOM 778 C C . SER A 1 100 ? 3.442 -12.554 -0.810 1.00 78.31 100 SER A C 1
ATOM 780 O O . SER A 1 100 ? 2.923 -12.595 0.313 1.00 78.31 100 SER A O 1
ATOM 782 N N . ARG A 1 101 ? 3.738 -13.658 -1.502 1.00 72.69 101 ARG A N 1
ATOM 783 C CA . ARG A 1 101 ? 3.674 -15.025 -0.959 1.00 72.69 101 ARG A CA 1
ATOM 784 C C . ARG A 1 101 ? 4.979 -15.403 -0.281 1.00 72.69 101 ARG A C 1
ATOM 786 O O . ARG A 1 101 ? 4.980 -16.157 0.687 1.00 72.69 101 ARG A O 1
ATOM 793 N N . SER A 1 102 ? 6.094 -14.934 -0.825 1.00 72.12 102 SER A N 1
ATOM 794 C CA . SER A 1 102 ? 7.438 -15.229 -0.335 1.00 72.12 102 SER A CA 1
ATOM 795 C C . SER A 1 102 ? 8.282 -13.962 -0.420 1.00 7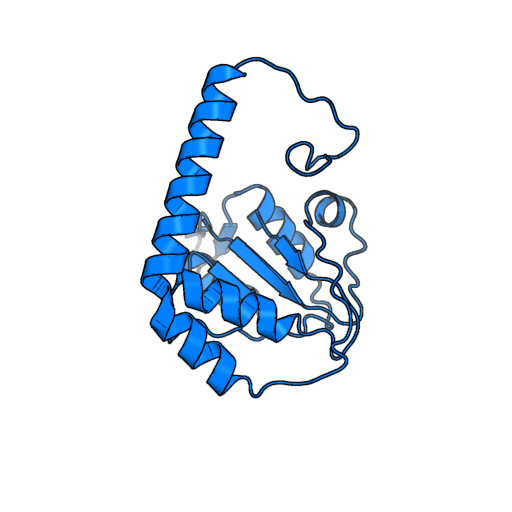2.12 102 SER A C 1
ATOM 797 O O . SER A 1 102 ? 9.109 -13.838 -1.325 1.00 72.12 102 SER A O 1
ATOM 799 N N . PRO A 1 103 ? 8.074 -13.011 0.508 1.00 68.25 103 PRO A N 1
ATOM 800 C CA . PRO A 1 103 ? 8.774 -11.737 0.485 1.00 68.25 103 PRO A CA 1
ATOM 801 C C . PRO A 1 103 ? 10.282 -11.967 0.563 1.00 68.25 103 PRO A C 1
ATOM 803 O O . PRO A 1 103 ? 10.794 -12.521 1.535 1.00 68.25 103 PRO A O 1
ATOM 806 N N . ARG A 1 104 ? 11.008 -11.526 -0.467 1.00 67.69 104 ARG A N 1
ATOM 807 C CA . ARG A 1 104 ? 12.481 -11.542 -0.501 1.00 67.69 104 ARG A CA 1
ATOM 808 C C . ARG A 1 104 ? 13.087 -10.171 -0.178 1.00 67.69 104 ARG A C 1
ATOM 810 O O . ARG A 1 104 ? 14.216 -9.890 -0.574 1.00 67.69 104 ARG A O 1
ATOM 817 N N . PHE A 1 105 ? 12.364 -9.329 0.563 1.00 68.06 105 PHE A N 1
ATOM 818 C CA . PHE A 1 105 ? 12.844 -8.035 1.061 1.00 68.06 105 PHE A CA 1
ATOM 819 C C . PHE A 1 105 ? 13.852 -8.255 2.203 1.00 68.06 105 PHE A C 1
ATOM 821 O O . PHE A 1 105 ? 13.523 -8.126 3.373 1.00 68.06 105 PHE A O 1
ATOM 828 N N . ARG A 1 106 ? 15.076 -8.673 1.863 1.00 62.94 106 ARG A N 1
ATOM 829 C CA . ARG A 1 106 ? 16.159 -8.962 2.829 1.00 62.94 106 ARG A CA 1
ATOM 830 C C . ARG A 1 106 ? 17.050 -7.757 3.137 1.00 62.94 106 ARG A C 1
ATOM 832 O O . ARG A 1 106 ? 18.103 -7.915 3.735 1.00 62.94 106 ARG A O 1
ATOM 839 N N . ARG A 1 107 ? 16.683 -6.581 2.636 1.00 68.88 107 ARG A N 1
ATOM 840 C CA . ARG A 1 107 ? 17.436 -5.348 2.840 1.00 68.88 1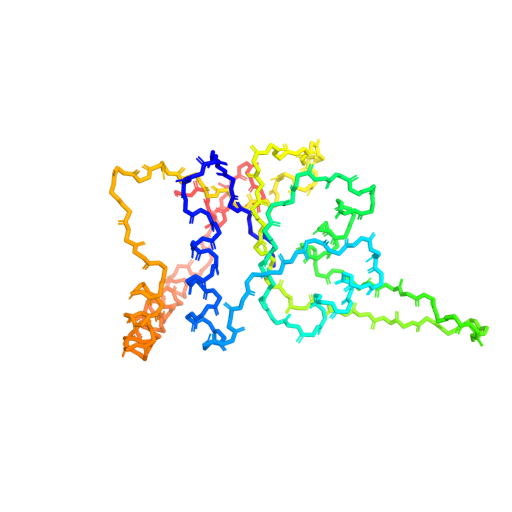07 ARG A CA 1
ATOM 841 C C . ARG A 1 107 ? 16.916 -4.666 4.094 1.00 68.88 107 ARG A C 1
ATOM 843 O O . ARG A 1 107 ? 15.758 -4.253 4.109 1.00 68.88 107 ARG A O 1
ATOM 850 N N . ASP A 1 108 ? 17.762 -4.574 5.113 1.00 68.25 108 ASP A N 1
ATOM 851 C CA . ASP A 1 108 ? 17.407 -4.048 6.438 1.00 68.25 108 ASP A CA 1
ATOM 852 C C . ASP A 1 108 ? 16.805 -2.637 6.351 1.00 68.25 108 ASP A C 1
ATOM 854 O O . ASP A 1 108 ? 15.809 -2.326 6.999 1.00 68.25 108 ASP A O 1
ATOM 858 N N . ASP A 1 109 ? 17.319 -1.805 5.438 1.00 67.12 109 ASP A N 1
ATOM 859 C CA . ASP A 1 109 ? 16.828 -0.445 5.214 1.00 67.12 109 ASP A CA 1
ATOM 860 C C . ASP A 1 109 ? 15.386 -0.380 4.694 1.00 67.12 109 ASP A C 1
ATOM 862 O O . ASP A 1 109 ? 14.700 0.613 4.955 1.00 67.12 109 ASP A O 1
ATOM 866 N N . VAL A 1 110 ? 14.933 -1.423 3.994 1.00 70.56 110 VAL A N 1
ATOM 867 C CA . VAL A 1 110 ? 13.544 -1.594 3.561 1.00 70.56 110 VAL A CA 1
ATOM 868 C C . VAL A 1 110 ? 12.738 -2.253 4.676 1.00 70.56 110 VAL A C 1
ATOM 870 O O . VAL A 1 110 ? 11.695 -1.720 5.036 1.00 70.56 110 VAL A O 1
ATOM 873 N N . ALA A 1 111 ? 13.228 -3.360 5.247 1.00 72.06 111 ALA A N 1
ATOM 874 C CA . ALA A 1 111 ? 12.528 -4.163 6.252 1.00 72.06 111 ALA A CA 1
ATOM 875 C C . ALA A 1 111 ? 12.105 -3.349 7.489 1.00 72.06 111 ALA A C 1
ATOM 877 O O . ALA A 1 111 ? 10.951 -3.442 7.903 1.00 72.06 111 ALA A O 1
ATOM 878 N N . ASP A 1 112 ? 12.981 -2.475 7.998 1.00 70.88 112 ASP A N 1
ATOM 879 C CA . ASP A 1 112 ? 12.712 -1.611 9.162 1.00 70.88 112 ASP A CA 1
ATOM 880 C C . ASP A 1 112 ? 11.617 -0.558 8.923 1.00 70.88 112 ASP A C 1
ATOM 882 O O . ASP A 1 112 ? 11.217 0.162 9.840 1.00 70.88 112 ASP A O 1
ATOM 886 N N . ARG A 1 113 ? 11.165 -0.404 7.676 1.00 71.06 113 ARG A N 1
ATOM 887 C CA . ARG A 1 113 ? 10.186 0.606 7.252 1.00 71.06 113 ARG A CA 1
ATOM 888 C C . ARG A 1 113 ? 8.877 -0.007 6.783 1.00 71.06 113 ARG A C 1
ATOM 890 O O . ARG A 1 113 ? 8.031 0.719 6.264 1.00 71.06 113 ARG A O 1
ATOM 897 N N . LEU A 1 114 ? 8.727 -1.321 6.926 1.00 72.81 114 LEU A N 1
ATOM 898 C CA . LEU A 1 114 ? 7.536 -2.036 6.505 1.00 72.81 114 LEU A CA 1
ATOM 899 C C . LEU A 1 114 ? 6.602 -2.241 7.690 1.00 72.81 114 LEU A C 1
ATOM 901 O O . LEU A 1 114 ? 6.964 -2.879 8.674 1.00 72.81 114 LEU A O 1
ATOM 905 N N . LEU A 1 115 ? 5.362 -1.782 7.549 1.00 73.81 115 LEU A N 1
ATOM 906 C CA . LEU A 1 115 ? 4.282 -2.230 8.417 1.00 73.81 115 LEU A CA 1
ATOM 907 C C . LEU A 1 115 ? 3.777 -3.578 7.903 1.00 73.81 115 LEU A C 1
ATOM 909 O O . LEU A 1 115 ? 3.258 -3.628 6.791 1.00 73.81 115 LEU A O 1
ATOM 913 N N . ILE A 1 116 ? 3.967 -4.656 8.674 1.00 74.25 116 ILE A N 1
ATOM 914 C CA . ILE A 1 116 ? 3.660 -6.029 8.248 1.00 74.25 116 ILE A CA 1
ATOM 915 C C . ILE A 1 116 ? 2.309 -6.500 8.794 1.00 74.25 116 ILE A C 1
ATOM 917 O O . ILE A 1 116 ? 2.193 -6.859 9.965 1.00 74.25 116 ILE A O 1
ATOM 921 N N . PHE A 1 117 ? 1.310 -6.632 7.919 1.00 72.62 117 PHE A N 1
ATOM 922 C CA . PHE A 1 117 ? 0.014 -7.220 8.285 1.00 72.62 117 PHE A CA 1
ATOM 923 C C . PHE A 1 117 ? -0.013 -8.733 8.068 1.00 72.62 117 PHE A C 1
ATOM 925 O O . PHE A 1 117 ? -0.116 -9.199 6.930 1.00 72.62 117 PHE A O 1
ATOM 932 N N . LYS A 1 118 ? 0.022 -9.508 9.159 1.00 71.50 118 LYS A N 1
ATOM 933 C CA . LYS A 1 118 ? -0.143 -10.969 9.124 1.00 71.50 118 LYS A CA 1
ATOM 934 C C . LYS A 1 118 ? -1.624 -11.339 9.123 1.00 71.50 118 LYS A C 1
ATOM 936 O O . LYS A 1 118 ? -2.292 -11.288 10.149 1.00 71.50 118 LYS A O 1
ATOM 941 N N . VAL A 1 119 ? -2.124 -11.771 7.974 1.00 72.56 119 VAL A N 1
ATOM 942 C CA . VAL A 1 119 ? -3.515 -12.222 7.817 1.00 72.56 119 VAL A CA 1
ATOM 943 C C . VAL A 1 119 ? -3.632 -13.749 7.845 1.00 72.56 119 VAL A C 1
ATOM 945 O O . VAL A 1 119 ? -2.796 -14.463 7.282 1.00 72.56 119 VAL A O 1
ATOM 948 N N . LYS A 1 120 ? -4.689 -14.252 8.491 1.00 73.81 120 LYS A N 1
ATOM 949 C CA . LYS A 1 120 ? -5.024 -15.684 8.552 1.00 73.81 120 LYS A CA 1
ATOM 950 C C . LYS A 1 120 ? -5.855 -16.106 7.338 1.00 73.81 120 LYS A C 1
ATOM 952 O O . LYS A 1 120 ? -6.478 -15.281 6.675 1.00 73.81 120 LYS A O 1
ATOM 957 N N . ARG A 1 121 ? -5.829 -17.400 7.017 1.00 76.56 121 ARG A N 1
ATOM 958 C CA . ARG A 1 121 ? -6.712 -17.976 5.995 1.00 76.56 121 ARG A CA 1
ATOM 959 C C . ARG A 1 121 ? -8.152 -17.961 6.505 1.00 76.56 121 ARG A C 1
ATOM 961 O O . ARG A 1 121 ? -8.369 -18.250 7.675 1.00 76.56 121 ARG A O 1
ATOM 968 N N . PHE A 1 122 ? -9.096 -17.619 5.635 1.00 76.69 122 PHE A N 1
ATOM 969 C CA . PHE A 1 122 ? -10.515 -17.708 5.963 1.00 76.69 122 PHE A CA 1
ATOM 970 C C . PHE A 1 122 ? -10.984 -19.163 5.944 1.00 76.69 122 PHE A C 1
ATOM 972 O O . PHE A 1 122 ? -10.601 -19.920 5.047 1.00 76.69 122 PHE A O 1
ATOM 979 N N . ASP A 1 123 ? -11.845 -19.513 6.897 1.00 80.38 123 ASP A N 1
ATOM 980 C CA . ASP A 1 123 ? -12.534 -20.807 6.923 1.00 80.38 123 ASP A CA 1
ATOM 981 C C . ASP A 1 123 ? -13.699 -20.836 5.922 1.00 80.38 123 ASP A C 1
ATOM 983 O O . ASP A 1 123 ? -13.940 -21.850 5.273 1.00 80.38 123 ASP A O 1
ATOM 987 N N . ASN A 1 124 ? -14.370 -19.690 5.738 1.00 84.25 124 ASN A N 1
ATOM 988 C CA . ASN A 1 124 ? -15.483 -19.501 4.809 1.00 84.25 124 ASN A CA 1
ATOM 989 C C . ASN A 1 124 ? -15.188 -18.363 3.827 1.00 84.25 124 ASN A C 1
ATOM 991 O O . ASN A 1 124 ? -14.666 -17.317 4.214 1.00 84.25 124 ASN A O 1
ATOM 995 N N . PHE A 1 125 ? -15.556 -18.550 2.559 1.00 82.50 125 PHE A N 1
ATOM 996 C CA . PHE A 1 125 ? -15.326 -17.569 1.500 1.00 82.50 125 PHE A CA 1
ATOM 997 C C . PHE A 1 125 ? -16.633 -16.890 1.098 1.00 82.50 125 PHE A C 1
ATOM 999 O O . PHE A 1 125 ? -17.638 -17.554 0.859 1.00 82.50 125 PHE A O 1
ATOM 1006 N N . ILE A 1 126 ? -16.590 -15.564 0.991 1.00 85.50 126 ILE A N 1
ATOM 1007 C CA . ILE A 1 126 ? -17.671 -14.734 0.454 1.00 85.50 126 ILE A CA 1
ATOM 1008 C C . ILE A 1 126 ? -17.230 -14.249 -0.936 1.00 85.50 126 ILE A C 1
ATOM 1010 O O . ILE A 1 126 ? -16.046 -13.927 -1.104 1.00 85.50 126 ILE A O 1
ATOM 1014 N N . PRO A 1 127 ? -18.125 -14.183 -1.940 1.00 86.44 127 PRO A N 1
ATOM 1015 C CA . PRO A 1 127 ? -17.787 -13.625 -3.243 1.00 86.44 127 PRO A CA 1
ATOM 1016 C C . PRO A 1 127 ? -17.261 -12.189 -3.139 1.00 86.44 127 PRO A C 1
ATOM 1018 O O . PRO A 1 127 ? -17.835 -11.341 -2.456 1.00 86.44 127 PRO A O 1
ATOM 1021 N N . GLN A 1 128 ? -16.186 -11.890 -3.871 1.00 81.62 128 GLN A N 1
ATOM 1022 C CA . GLN A 1 128 ? -15.545 -10.571 -3.829 1.00 81.62 128 GLN A CA 1
ATOM 1023 C C . GLN A 1 128 ? -16.513 -9.444 -4.224 1.00 81.62 128 GLN A C 1
ATOM 1025 O O . GLN A 1 128 ? -16.473 -8.375 -3.623 1.00 81.62 128 GLN A O 1
ATOM 1030 N N . ASN A 1 129 ? -17.412 -9.683 -5.184 1.00 85.69 129 ASN A N 1
ATOM 1031 C CA . ASN A 1 129 ? -18.398 -8.685 -5.607 1.00 85.69 129 ASN A CA 1
ATOM 1032 C C . ASN A 1 129 ? -19.370 -8.317 -4.479 1.00 85.69 129 ASN A C 1
ATOM 1034 O O . ASN A 1 129 ? -19.639 -7.138 -4.286 1.00 85.69 129 ASN A O 1
ATOM 1038 N N . GLU A 1 130 ? -19.808 -9.284 -3.665 1.00 89.88 130 GLU A N 1
ATOM 1039 C CA . GLU A 1 130 ? -20.667 -8.990 -2.511 1.00 89.88 130 GLU A CA 1
ATOM 1040 C C . GLU A 1 130 ? -19.953 -8.112 -1.479 1.00 89.88 130 GLU A C 1
ATOM 1042 O O . GLU A 1 130 ? -20.560 -7.222 -0.882 1.00 89.88 130 GLU A O 1
ATOM 1047 N N . ILE A 1 131 ? -18.654 -8.344 -1.270 1.00 86.44 131 ILE A N 1
ATOM 1048 C CA . ILE A 1 131 ? -17.826 -7.512 -0.389 1.00 86.44 131 ILE A CA 1
ATOM 1049 C C . ILE A 1 131 ? -17.737 -6.091 -0.958 1.00 86.44 131 ILE A C 1
ATOM 1051 O O . ILE A 1 131 ? -17.949 -5.119 -0.233 1.00 86.44 131 ILE A O 1
ATOM 1055 N N . VAL A 1 132 ? -17.461 -5.966 -2.258 1.00 85.44 132 VAL A N 1
ATOM 1056 C CA . VAL A 1 132 ? -17.356 -4.676 -2.954 1.00 85.44 132 VAL A CA 1
ATOM 1057 C C . VAL A 1 132 ? -18.667 -3.892 -2.891 1.00 85.44 132 VAL A C 1
ATOM 1059 O O . VAL A 1 132 ? -18.638 -2.696 -2.595 1.00 85.44 132 VAL A O 1
ATOM 1062 N N . ASP A 1 133 ? -19.803 -4.548 -3.110 1.00 89.75 133 ASP A N 1
ATOM 1063 C CA . ASP A 1 133 ? -21.119 -3.911 -3.070 1.00 89.75 133 ASP A CA 1
ATOM 1064 C C . ASP A 1 133 ? -21.464 -3.418 -1.663 1.00 89.75 133 ASP A C 1
ATOM 1066 O O . ASP A 1 133 ? -21.927 -2.286 -1.503 1.00 89.75 133 ASP A O 1
ATOM 1070 N N . LYS A 1 134 ? -21.165 -4.217 -0.628 1.00 90.38 134 LYS A N 1
ATOM 1071 C CA . LYS A 1 134 ? -21.326 -3.804 0.775 1.00 90.38 134 LYS A CA 1
ATOM 1072 C C . LYS A 1 134 ? -20.457 -2.593 1.108 1.00 90.38 134 LYS A C 1
ATOM 1074 O O . LYS A 1 134 ? -20.961 -1.628 1.674 1.00 90.38 134 LYS A O 1
ATOM 1079 N N . ILE A 1 135 ? -19.182 -2.606 0.716 1.00 89.94 135 ILE A N 1
ATOM 1080 C CA . ILE A 1 135 ? -18.273 -1.471 0.939 1.00 89.94 135 ILE A CA 1
ATOM 1081 C C . ILE A 1 135 ? -18.798 -0.226 0.256 1.00 89.94 135 ILE A C 1
ATOM 1083 O O . ILE A 1 135 ? -18.811 0.837 0.860 1.00 89.94 135 ILE A O 1
ATOM 1087 N N . TYR A 1 136 ? -19.232 -0.340 -0.998 1.00 90.25 136 TYR A N 1
ATOM 1088 C CA . TYR A 1 136 ? -19.726 0.816 -1.724 1.00 90.25 136 TYR A CA 1
ATOM 1089 C C . TYR A 1 136 ? -20.997 1.383 -1.092 1.00 90.25 136 TYR A C 1
ATOM 1091 O O . TYR A 1 136 ? -21.097 2.595 -0.917 1.00 90.25 136 TYR A O 1
ATOM 1099 N N . LYS A 1 137 ? -21.933 0.508 -0.704 1.00 93.50 137 LYS A N 1
ATOM 1100 C CA . LYS A 1 137 ? -23.177 0.892 -0.031 1.00 93.50 137 LYS A CA 1
ATOM 1101 C C . LYS A 1 137 ? -22.914 1.669 1.261 1.00 93.50 137 LYS A C 1
ATOM 1103 O O . LYS A 1 137 ? -23.577 2.670 1.498 1.00 93.50 137 LYS A O 1
ATOM 1108 N N . HIS A 1 138 ? -21.932 1.236 2.050 1.00 94.06 138 HIS A N 1
ATOM 1109 C CA . HIS A 1 138 ? -21.599 1.829 3.349 1.00 94.06 138 HIS A CA 1
ATOM 1110 C C . HIS A 1 138 ? -20.392 2.779 3.301 1.00 94.06 138 HIS A C 1
ATOM 1112 O O . HIS A 1 138 ? -19.892 3.202 4.339 1.00 94.06 138 HIS A O 1
ATOM 1118 N N . ARG A 1 139 ? -19.901 3.152 2.110 1.00 92.00 139 ARG A N 1
ATOM 1119 C CA . ARG A 1 139 ? -18.634 3.889 1.964 1.00 92.00 139 ARG A CA 1
ATOM 1120 C C . ARG A 1 139 ? -18.640 5.218 2.713 1.00 92.00 139 ARG A C 1
ATOM 1122 O O . ARG A 1 139 ? -17.629 5.578 3.303 1.00 92.00 139 ARG A O 1
ATOM 1129 N N . ASN A 1 140 ? -19.757 5.940 2.675 1.00 93.94 140 ASN A N 1
ATOM 1130 C CA . ASN A 1 140 ? -19.880 7.232 3.349 1.00 93.94 140 ASN A CA 1
ATOM 1131 C C . ASN A 1 140 ? -19.871 7.080 4.874 1.00 93.94 140 ASN A C 1
ATOM 1133 O O . ASN A 1 140 ? -19.230 7.877 5.548 1.00 93.94 140 ASN A O 1
ATOM 1137 N N . GLU A 1 141 ? -20.530 6.047 5.402 1.00 95.88 141 GLU A N 1
ATOM 1138 C CA . GLU A 1 141 ? -20.532 5.728 6.837 1.00 95.88 141 GLU A CA 1
ATOM 1139 C C . GLU A 1 141 ? -19.124 5.346 7.303 1.00 95.88 141 GLU A C 1
ATOM 1141 O O . GLU A 1 141 ? -18.632 5.905 8.276 1.00 95.88 141 GLU A O 1
ATOM 1146 N N . ILE A 1 142 ? -18.437 4.480 6.546 1.00 93.69 142 ILE A N 1
ATOM 1147 C CA . ILE A 1 142 ? -17.042 4.095 6.808 1.00 93.69 142 ILE A CA 1
ATOM 1148 C C . ILE A 1 142 ? -16.130 5.328 6.814 1.00 93.69 142 ILE A C 1
ATOM 1150 O O . ILE A 1 142 ? -15.286 5.468 7.690 1.00 93.69 142 ILE A O 1
ATOM 1154 N N . TRP A 1 143 ? -16.289 6.241 5.851 1.00 93.06 143 TRP A N 1
ATOM 1155 C CA . TRP A 1 143 ? -15.516 7.485 5.831 1.00 93.06 143 TRP A CA 1
ATOM 1156 C C . TRP A 1 143 ? -15.829 8.396 7.012 1.00 93.06 143 TRP A C 1
ATOM 1158 O O . TRP A 1 143 ? -14.906 8.991 7.560 1.00 93.06 143 TRP A O 1
ATOM 1168 N N . GLY A 1 144 ? -17.102 8.508 7.393 1.00 95.88 144 GLY A N 1
ATOM 1169 C CA . GLY A 1 144 ? -17.507 9.260 8.575 1.00 95.88 144 GLY A CA 1
ATOM 1170 C C . GLY A 1 144 ? -16.816 8.727 9.825 1.00 95.88 144 GLY A C 1
ATOM 1171 O O . GLY A 1 144 ? -16.189 9.496 10.542 1.00 95.88 144 GLY A O 1
ATOM 1172 N N . ASP A 1 145 ? -16.842 7.411 10.020 1.00 95.56 145 ASP A N 1
ATOM 1173 C CA . ASP A 1 145 ? -16.189 6.739 11.144 1.00 95.56 145 ASP A CA 1
ATOM 1174 C C . ASP A 1 145 ? -14.662 6.933 11.144 1.00 95.56 145 ASP A C 1
ATOM 1176 O O . ASP A 1 145 ? -14.079 7.310 12.158 1.00 95.56 145 ASP A O 1
ATOM 1180 N N . ILE A 1 146 ? -14.006 6.779 9.984 1.00 92.69 146 ILE A N 1
ATOM 1181 C CA . ILE A 1 146 ? -12.563 7.035 9.835 1.00 92.69 146 ILE A CA 1
ATOM 1182 C C . ILE A 1 146 ? -12.219 8.479 10.218 1.00 92.69 146 ILE A C 1
ATOM 1184 O O . ILE A 1 146 ? -11.242 8.707 10.927 1.00 92.69 146 ILE A O 1
ATOM 1188 N N . LEU A 1 147 ? -12.991 9.462 9.748 1.00 94.06 147 LEU A N 1
ATOM 1189 C CA . LEU A 1 147 ? -12.732 10.874 10.038 1.00 94.06 147 LEU A CA 1
ATOM 1190 C C . LEU A 1 147 ? -12.983 11.213 11.510 1.00 94.06 147 LEU A C 1
ATOM 1192 O O . LEU A 1 147 ? -12.232 12.002 12.080 1.00 94.06 147 LEU A O 1
ATOM 1196 N N . THR A 1 148 ? -13.994 10.604 12.131 1.00 96.38 148 THR A N 1
ATOM 1197 C CA . THR A 1 148 ? -14.254 10.735 13.569 1.00 96.38 148 THR A CA 1
ATOM 1198 C C . THR A 1 148 ? -13.078 10.200 14.381 1.00 96.38 148 THR A C 1
ATOM 1200 O O . THR A 1 148 ? -12.494 10.957 15.153 1.00 96.38 148 THR A O 1
ATOM 1203 N N . HIS A 1 149 ? -12.646 8.959 14.133 1.00 93.50 149 HIS A N 1
ATOM 1204 C CA . HIS A 1 149 ? -11.495 8.370 14.822 1.00 93.50 149 HIS A CA 1
ATOM 1205 C C . HIS A 1 149 ? -10.195 9.146 14.571 1.00 93.50 149 HIS A C 1
ATOM 1207 O O . HIS A 1 149 ? -9.371 9.285 15.472 1.00 93.50 149 HIS A O 1
ATOM 1213 N N . LEU A 1 150 ? -9.995 9.687 13.364 1.00 91.38 150 LEU A N 1
ATOM 1214 C CA . LEU A 1 150 ? -8.842 10.544 13.078 1.00 91.38 150 LEU A CA 1
ATOM 1215 C C . LEU A 1 150 ? -8.868 11.835 13.899 1.00 91.38 150 LEU A C 1
ATOM 1217 O O . LEU A 1 150 ? -7.825 12.241 14.402 1.00 91.38 150 LEU A O 1
ATOM 1221 N N . ASN A 1 151 ? -10.030 12.473 14.053 1.00 94.06 151 ASN A N 1
ATOM 1222 C CA . ASN A 1 151 ? -10.157 13.662 14.896 1.00 94.06 151 ASN A CA 1
ATOM 1223 C C . ASN A 1 151 ? -9.898 13.339 16.372 1.00 94.06 151 ASN A C 1
ATOM 1225 O O . ASN A 1 151 ? -9.191 14.090 17.038 1.00 94.06 151 ASN A O 1
ATOM 1229 N N . GLU A 1 152 ? -10.419 12.218 16.872 1.00 93.81 152 GLU A N 1
ATOM 1230 C CA . GLU A 1 152 ? -10.142 11.744 18.234 1.00 93.81 152 GLU A CA 1
ATOM 1231 C C . GLU A 1 152 ? -8.646 11.493 18.448 1.00 93.81 152 GLU A C 1
ATOM 1233 O O . GLU A 1 152 ? -8.080 11.945 19.440 1.00 93.81 152 GLU A O 1
ATOM 1238 N N . LEU A 1 153 ? -7.983 10.849 17.483 1.00 88.75 153 LEU A N 1
ATOM 1239 C CA . LEU A 1 153 ? -6.546 10.594 17.525 1.00 88.75 153 LEU A CA 1
ATOM 1240 C C . LEU A 1 153 ? -5.728 11.891 17.488 1.00 88.75 153 LEU A C 1
ATOM 1242 O O . LEU A 1 153 ? -4.767 12.027 18.238 1.00 88.75 153 LEU A O 1
ATOM 1246 N N . ILE A 1 154 ? -6.103 12.860 16.648 1.00 89.94 154 ILE A N 1
ATOM 1247 C CA . ILE A 1 154 ? -5.440 14.171 16.603 1.00 89.94 154 ILE A CA 1
ATOM 1248 C C . ILE A 1 154 ? -5.600 14.905 17.938 1.00 89.94 154 ILE A C 1
ATOM 1250 O O . ILE A 1 154 ? -4.623 15.461 18.433 1.00 89.94 154 ILE A O 1
ATOM 1254 N N . ASN A 1 155 ? -6.794 14.878 18.535 1.00 91.44 155 ASN A N 1
ATOM 1255 C CA . ASN A 1 155 ? -7.029 15.483 19.845 1.00 91.44 155 ASN A CA 1
ATOM 1256 C C . ASN A 1 155 ? -6.169 14.816 20.922 1.00 91.44 155 ASN A C 1
ATOM 1258 O O . ASN A 1 155 ? -5.471 15.512 21.652 1.00 91.44 155 ASN A O 1
ATOM 1262 N N . TYR A 1 156 ? -6.142 13.481 20.960 1.00 88.75 156 TYR A N 1
ATOM 1263 C CA . TYR A 1 156 ? -5.304 12.728 21.890 1.00 88.75 156 TYR A CA 1
ATOM 1264 C C . TYR A 1 156 ? -3.818 13.082 21.738 1.00 88.75 156 TYR A C 1
ATOM 1266 O O . TYR A 1 156 ? -3.138 13.344 22.727 1.00 88.75 156 TYR A O 1
ATOM 1274 N N . LEU A 1 157 ? -3.309 13.146 20.502 1.00 85.31 157 LEU A N 1
ATOM 1275 C CA . LEU A 1 157 ? -1.921 13.532 20.233 1.00 85.31 157 LEU A CA 1
ATOM 1276 C C . LEU A 1 157 ? -1.622 14.980 20.642 1.00 85.31 157 LEU A C 1
ATOM 1278 O O . LEU A 1 157 ? -0.517 15.253 21.097 1.00 85.31 157 LEU A O 1
ATOM 1282 N N . GLY A 1 158 ? -2.585 15.894 20.492 1.00 87.31 158 GLY A N 1
ATOM 1283 C CA . GLY A 1 158 ? -2.459 17.275 20.959 1.00 87.31 158 GLY A CA 1
ATOM 1284 C C . GLY A 1 158 ? -2.432 17.389 22.486 1.00 87.31 158 GLY A C 1
ATOM 1285 O O . GLY A 1 158 ? -1.676 18.188 23.027 1.00 87.31 158 GLY A O 1
ATOM 1286 N N . GLU A 1 159 ? -3.207 16.565 23.195 1.00 89.19 159 GLU A N 1
ATOM 1287 C CA . GLU A 1 159 ? -3.197 16.508 24.667 1.00 89.19 159 GLU A CA 1
ATOM 1288 C C . GLU A 1 159 ? -1.891 15.931 25.234 1.00 89.19 159 GLU A C 1
ATOM 1290 O O . GLU A 1 159 ? -1.483 16.304 26.332 1.00 89.19 159 GLU A O 1
ATOM 1295 N N . HIS A 1 160 ? -1.223 15.060 24.473 1.00 83.50 160 HIS A N 1
ATOM 1296 C CA . HIS A 1 160 ? 0.026 14.387 24.851 1.00 83.50 160 HIS A CA 1
ATOM 1297 C C . HIS A 1 160 ? 1.237 14.945 24.075 1.00 83.50 160 HIS A C 1
ATOM 1299 O O . HIS A 1 160 ? 2.257 14.270 23.896 1.00 83.50 160 HIS A O 1
ATOM 1305 N N . GLU A 1 161 ? 1.141 16.185 23.583 1.00 78.56 161 GLU A N 1
ATOM 1306 C CA . GLU A 1 161 ? 2.215 16.832 22.833 1.00 78.56 161 GLU A CA 1
ATOM 1307 C C . GLU A 1 161 ? 3.472 16.973 23.715 1.00 78.56 161 GLU A C 1
ATOM 1309 O O . GLU A 1 161 ? 3.462 17.620 24.762 1.00 78.56 161 GLU A O 1
ATOM 1314 N N . GLY A 1 162 ? 4.577 16.351 23.293 1.00 72.94 162 GLY A N 1
ATOM 1315 C CA . GLY A 1 162 ? 5.852 16.359 24.023 1.00 72.94 162 GLY A CA 1
ATOM 1316 C C . GLY A 1 162 ? 6.172 15.075 24.796 1.00 72.94 162 GLY A C 1
ATOM 1317 O O . GLY A 1 162 ? 7.284 14.948 25.317 1.00 72.94 162 GLY A O 1
ATOM 1318 N N . GLU A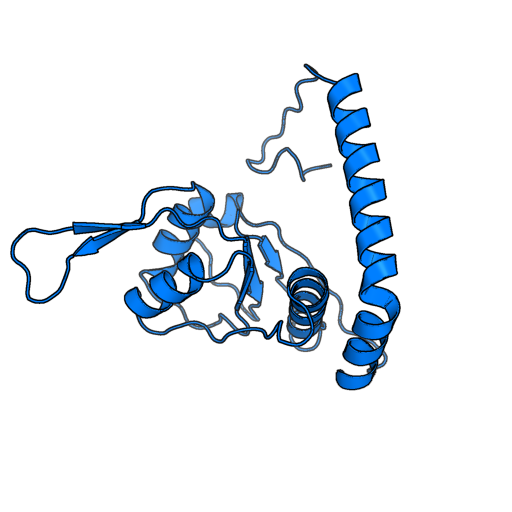 1 163 ? 5.267 14.094 24.829 1.00 78.31 163 GLU A N 1
ATOM 1319 C CA . GLU A 1 163 ? 5.593 12.754 25.317 1.00 78.31 163 GLU A CA 1
ATOM 1320 C C . GLU A 1 163 ? 6.515 12.030 24.325 1.00 78.31 163 GLU A C 1
ATOM 1322 O O . GLU A 1 163 ? 6.161 11.744 23.181 1.00 78.31 163 GLU A O 1
ATOM 1327 N N . ASN A 1 164 ? 7.747 11.741 24.751 1.00 71.25 164 ASN A N 1
ATOM 1328 C CA . ASN A 1 164 ? 8.718 11.052 23.906 1.00 71.25 164 ASN A CA 1
ATOM 1329 C C . ASN A 1 164 ? 8.481 9.539 23.937 1.00 71.25 164 ASN A C 1
ATOM 1331 O O . ASN A 1 164 ? 8.848 8.861 24.899 1.00 71.25 164 ASN A O 1
ATOM 1335 N N . ILE A 1 165 ? 7.948 8.996 22.845 1.00 69.62 165 ILE A N 1
ATOM 1336 C CA . ILE A 1 165 ? 7.910 7.552 22.610 1.00 69.62 165 ILE A CA 1
ATOM 1337 C C . ILE A 1 165 ? 9.292 7.113 22.111 1.00 69.62 165 ILE A C 1
ATOM 1339 O O . ILE A 1 165 ? 9.712 7.453 21.005 1.00 69.62 165 ILE A O 1
ATOM 1343 N N . SER A 1 166 ? 10.013 6.349 22.932 1.00 73.69 166 SER A N 1
ATOM 1344 C CA . SER A 1 166 ? 11.276 5.717 22.541 1.00 73.69 166 SER A CA 1
ATOM 1345 C C . SER A 1 166 ? 11.038 4.247 22.217 1.00 73.69 166 SER A C 1
ATOM 1347 O O . SER A 1 166 ? 10.488 3.503 23.027 1.00 73.69 166 SER A O 1
ATOM 1349 N N . SER A 1 167 ? 11.465 3.822 21.032 1.00 75.88 167 SER A N 1
ATOM 1350 C CA . SER A 1 167 ? 11.375 2.435 20.577 1.00 75.88 167 SER A CA 1
ATOM 1351 C C . SER A 1 167 ? 12.682 2.021 19.902 1.00 75.88 167 SER A C 1
ATOM 1353 O O . SER A 1 167 ? 13.302 2.844 19.223 1.00 75.88 167 SER A O 1
ATOM 1355 N N . PRO A 1 168 ? 13.105 0.748 20.025 1.00 73.12 168 PRO A N 1
ATOM 1356 C CA . PRO A 1 168 ? 14.225 0.227 19.245 1.00 73.12 168 PRO A CA 1
ATOM 1357 C C . PRO A 1 168 ? 13.908 0.102 17.741 1.00 73.12 168 PRO A C 1
ATOM 1359 O O . PRO A 1 168 ? 14.804 -0.217 16.962 1.00 73.12 168 PRO A O 1
ATOM 1362 N N . PHE A 1 169 ? 12.663 0.356 17.315 1.00 69.31 169 PHE A N 1
ATOM 1363 C CA . PHE A 1 169 ? 12.216 0.249 15.925 1.00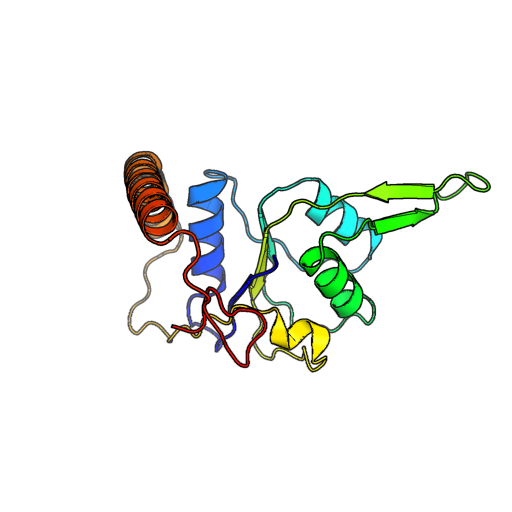 69.31 169 PHE A CA 1
ATOM 1364 C C . PHE A 1 169 ? 11.972 1.622 15.279 1.00 69.31 169 PHE A C 1
ATOM 1366 O O . PHE A 1 169 ? 11.463 2.545 15.910 1.00 69.31 169 PHE A O 1
ATOM 1373 N N . ARG A 1 170 ? 12.271 1.748 13.975 1.00 67.50 170 ARG A N 1
ATOM 1374 C CA . ARG A 1 170 ? 12.041 2.986 13.194 1.00 67.50 170 ARG A CA 1
ATOM 1375 C C . ARG A 1 170 ? 10.567 3.365 13.049 1.00 67.50 170 ARG A C 1
ATOM 1377 O O . ARG A 1 170 ? 10.264 4.536 12.851 1.00 67.50 170 ARG A O 1
ATOM 1384 N N . LEU A 1 171 ? 9.665 2.390 13.129 1.00 69.19 171 LEU A N 1
ATOM 1385 C CA . LEU A 1 171 ? 8.218 2.595 13.171 1.00 69.19 171 LEU A CA 1
ATOM 1386 C C . LEU A 1 171 ? 7.742 2.675 14.629 1.00 69.19 171 LEU A C 1
ATOM 1388 O O . LEU A 1 171 ? 6.844 1.938 15.024 1.00 69.19 171 LEU A O 1
ATOM 1392 N N . ALA A 1 172 ? 8.373 3.541 15.429 1.00 65.06 172 ALA A N 1
ATOM 1393 C CA . ALA A 1 172 ? 8.050 3.718 16.848 1.00 65.06 172 ALA A CA 1
ATOM 1394 C C . ALA A 1 172 ? 6.557 4.018 17.064 1.00 65.06 172 ALA A C 1
ATOM 1396 O O . ALA A 1 172 ? 5.950 3.448 17.966 1.00 65.06 172 ALA A O 1
ATOM 1397 N N . ASP A 1 173 ? 5.965 4.798 16.152 1.00 63.59 173 ASP A N 1
ATOM 1398 C CA . ASP A 1 173 ? 4.535 5.132 16.103 1.00 63.59 173 ASP A CA 1
ATOM 1399 C C . ASP A 1 173 ? 3.607 3.893 16.038 1.00 63.59 173 ASP A C 1
ATOM 1401 O O . ASP A 1 173 ? 2.426 3.993 16.349 1.00 63.59 173 ASP A O 1
ATOM 1405 N N . PHE A 1 174 ? 4.118 2.727 15.615 1.00 62.91 174 PHE A N 1
ATOM 1406 C CA . PHE A 1 174 ? 3.355 1.490 15.379 1.00 62.91 174 PHE A CA 1
ATOM 1407 C C . PHE A 1 174 ? 3.809 0.307 16.254 1.00 62.91 174 PHE A C 1
ATOM 1409 O O . PHE A 1 174 ? 3.409 -0.828 16.000 1.00 62.91 174 PHE A O 1
ATOM 1416 N N . TYR A 1 175 ? 4.693 0.534 17.230 1.00 56.94 175 TYR A N 1
ATOM 1417 C CA . TYR A 1 175 ? 5.304 -0.529 18.042 1.00 56.94 175 TYR A CA 1
ATOM 1418 C C . TYR A 1 175 ? 4.523 -0.871 19.332 1.00 56.94 175 TYR A C 1
ATOM 1420 O O . TYR A 1 175 ? 4.974 -1.704 20.117 1.00 56.94 175 TYR A O 1
ATOM 1428 N N . LEU A 1 176 ? 3.369 -0.239 19.558 1.00 45.81 176 LEU A N 1
ATOM 1429 C CA . LEU A 1 176 ? 2.537 -0.420 20.754 1.00 45.81 176 LEU A CA 1
ATOM 1430 C C . LEU A 1 176 ? 1.573 -1.608 20.640 1.00 45.81 176 LEU A C 1
ATOM 1432 O O . LEU A 1 176 ? 0.945 -1.768 19.568 1.00 45.81 176 LEU A O 1
#

Organism: NCBI:txid412755

Foldseek 3Di:
DEAEEEEAPQQCLLLVQQLVQCLVPNPPSHAAADDPDPVVVLVQQQVDQEHEHEAPADDDPCPQVVLLCLLVQHWDWDDDPPDPPDIDTGRGNHYYYYYHNDDPNPDPSNVLRYNYHYGDHDPDDDDSVVVSVVCNVCSVVVVVVVVVVVVVVVVVCVVVPPDDQDDPGPPSVPPD

Nearest PDB structures (foldseek):
  1tue-assembly2_D  TM=5.854E-01  e=4.334E-05  human papillomavirus 18
  5grb-assembly3_D  TM=6.364E-01  e=2.830E-04  Enterovirus
  5grb-assembly1_C  TM=5.853E-01  e=1.848E-03  Enterovirus
  2x31-assembly1_H  TM=4.924E-01  e=1.736E-03  Rhodobacter capsulatus
  8j07-assembly1_k9  TM=5.191E-01  e=1.207E-02  Homo sapiens

Secondary structure (DSSP, 8-state):
--EEEEB-TTSSHHHHHHHHHHHHH-TT-PPEEPPSSHHHHHHHHHH-SEEEEE---S--TTHHHHHHHHHHTPPEEEEPTTSTT-EEEE----EEEEEESS-----HHHHTT-EE--BPPPSS---HHHHHHHHHHTHHHHHHHHHHHHHHHHHHHHHTTT-----SSS-GGG--

Radius of gyration: 18.29 Å; Cα contacts (8 Å, |Δi|>4): 246; chains: 1; bounding box: 44×39×52 Å

InterPro domains:
  IPR027417 P-loop containing nucleoside triphosphate hydrolase [G3DSA:3.40.50.300] (4-156)
  IPR027417 P-loop containing nucleoside triphosphate hydrolase [SSF52540] (7-149)

Mean predicted aligned error: 8.04 Å

pLDDT: mean 79.12, std 11.33, range [44.03, 96.38]

Solvent-accessible surface area (backbone atoms only — not comparable to full-atom values): 10336 Å² total; per-residue (Å²): 82,40,38,31,41,44,40,58,87,75,22,50,59,64,55,50,52,29,50,52,35,26,67,76,66,33,94,80,27,65,65,40,72,72,64,94,44,72,69,57,43,50,52,53,43,62,75,36,57,68,46,34,30,44,71,50,56,78,86,56,90,62,49,60,58,52,53,38,35,43,50,70,55,43,71,48,75,44,77,44,84,99,45,92,90,46,71,49,76,41,71,43,69,32,36,38,38,40,29,23,71,58,75,79,75,80,47,64,81,46,50,59,56,49,51,71,47,78,47,64,66,68,93,72,87,76,62,68,66,61,54,51,52,53,46,62,74,42,36,66,60,54,50,50,52,52,52,50,53,49,51,53,49,52,51,52,50,61,76,50,65,88,68,81,83,84,55,102,49,84,49,43,97,70,72,122